Protein AF-A0A430RAU1-F1 (afdb_monomer_lite)

Organism: Thermus scotoductus (NCBI:txid37636)

Foldseek 3Di:
DDKAFEAEDDDPQKAKKKWKWWDAPPDPDTDTQAMAGPPDPPRGIGDDDPPPDTWIWMWMWMAGPVNQKIKIKIFRPVPHHHYDPTADADDPVQWDDALQKIKGQGPQFQKKKKWKWQQKAAAPPRHIDIDIDIGGDDPRMDMDGDDPCCVPVRMDTDAQDKMKMKMKTKNDQCVQPVVVVVSVDDDDDDHRVRRPRGITIMMMGIDMDHHD

Structure (mmCIF, N/CA/C/O backbone):
data_AF-A0A430RAU1-F1
#
_entry.id   AF-A0A430RAU1-F1
#
loop_
_atom_site.group_PDB
_atom_site.id
_atom_site.type_symbol
_atom_site.label_atom_id
_atom_site.label_alt_id
_atom_site.label_comp_id
_atom_site.label_asym_id
_atom_site.label_entity_id
_atom_site.label_seq_id
_atom_site.pdbx_PDB_ins_code
_atom_site.Cartn_x
_atom_site.Cartn_y
_atom_site.Cartn_z
_atom_site.occupancy
_atom_site.B_iso_or_equiv
_atom_site.auth_seq_id
_atom_site.auth_comp_id
_atom_site.auth_asym_id
_atom_site.auth_atom_id
_atom_site.pdbx_PDB_model_num
ATOM 1 N N . MET A 1 1 ? 21.282 2.094 -25.589 1.00 66.25 1 MET A N 1
ATOM 2 C CA . MET A 1 1 ? 20.192 2.307 -24.615 1.00 66.25 1 MET A CA 1
ATOM 3 C C . MET A 1 1 ? 18.892 2.069 -25.359 1.00 66.25 1 MET A C 1
ATOM 5 O O . MET A 1 1 ? 18.739 2.629 -26.437 1.00 66.25 1 MET A O 1
ATOM 9 N N . SER A 1 2 ? 18.025 1.189 -24.866 1.00 84.62 2 SER A N 1
ATOM 10 C CA . SER A 1 2 ? 16.683 0.995 -25.431 1.00 84.62 2 SER A CA 1
ATOM 11 C C . SER A 1 2 ? 15.667 1.684 -24.525 1.00 84.62 2 SER A C 1
ATOM 13 O O . SER A 1 2 ? 15.807 1.646 -23.304 1.00 84.62 2 SER A O 1
ATOM 15 N N . ALA A 1 3 ? 14.683 2.360 -25.116 1.00 91.50 3 ALA A N 1
ATOM 16 C CA . ALA A 1 3 ? 13.571 2.929 -24.367 1.00 91.50 3 ALA A CA 1
ATOM 17 C C . ALA A 1 3 ? 12.487 1.863 -24.180 1.00 91.50 3 ALA A C 1
ATOM 19 O O . ALA A 1 3 ? 12.218 1.090 -25.103 1.00 91.50 3 ALA A O 1
ATOM 20 N N . LYS A 1 4 ? 11.883 1.840 -22.996 1.00 95.94 4 LYS A N 1
ATOM 21 C CA . LYS A 1 4 ? 10.741 1.002 -22.632 1.00 95.94 4 LYS A CA 1
ATOM 22 C C . LYS A 1 4 ? 9.580 1.873 -22.212 1.00 95.94 4 LYS A C 1
ATOM 24 O O . LYS A 1 4 ? 9.801 2.966 -21.696 1.00 95.94 4 LYS A O 1
ATOM 29 N N . THR A 1 5 ? 8.365 1.412 -22.459 1.00 96.06 5 THR A N 1
ATOM 30 C CA . THR A 1 5 ? 7.146 2.159 -22.142 1.00 96.06 5 THR A CA 1
ATOM 31 C C . THR A 1 5 ? 6.586 1.773 -20.782 1.00 96.06 5 THR A C 1
ATOM 33 O O . THR A 1 5 ? 6.667 0.615 -20.378 1.00 96.06 5 THR A O 1
ATOM 36 N N . ILE A 1 6 ? 5.972 2.738 -20.109 1.00 96.88 6 ILE A N 1
ATOM 37 C CA . ILE A 1 6 ? 5.178 2.573 -18.897 1.00 96.88 6 ILE A CA 1
ATOM 38 C C . ILE A 1 6 ? 3.737 2.915 -19.268 1.00 96.88 6 ILE A C 1
ATOM 40 O O . ILE A 1 6 ? 3.481 3.954 -19.870 1.00 96.88 6 ILE A O 1
ATOM 44 N N . SER A 1 7 ? 2.791 2.059 -18.905 1.00 95.56 7 SER A N 1
ATOM 45 C CA . SER A 1 7 ? 1.364 2.318 -19.106 1.00 95.56 7 SER A CA 1
ATOM 46 C C . SER A 1 7 ? 0.558 1.868 -17.897 1.00 95.56 7 SER A C 1
ATOM 48 O O . SER A 1 7 ? 0.915 0.900 -17.229 1.00 95.56 7 SER A O 1
ATOM 50 N N . ALA A 1 8 ? -0.536 2.566 -17.606 1.00 96.12 8 ALA A N 1
ATOM 51 C CA . ALA A 1 8 ? -1.442 2.219 -16.520 1.00 96.12 8 ALA A CA 1
ATOM 52 C C . ALA A 1 8 ? -2.877 2.603 -16.885 1.00 96.12 8 ALA A C 1
ATOM 54 O O . ALA A 1 8 ? -3.111 3.666 -17.458 1.00 96.12 8 ALA A O 1
ATOM 55 N N . THR A 1 9 ? -3.840 1.764 -16.506 1.00 95.38 9 THR A N 1
ATOM 56 C CA . THR A 1 9 ? -5.263 2.127 -16.540 1.00 95.38 9 THR A CA 1
ATOM 57 C C . THR A 1 9 ? -5.672 2.585 -15.148 1.00 95.38 9 THR A C 1
ATOM 59 O O . THR A 1 9 ? -5.622 1.798 -14.204 1.00 95.38 9 THR A O 1
ATOM 62 N N . LEU A 1 10 ? -6.042 3.858 -15.012 1.00 95.38 10 LEU A N 1
ATOM 63 C CA . LEU A 1 10 ? -6.467 4.425 -13.734 1.00 95.38 10 LEU A CA 1
ATOM 64 C C . LEU A 1 10 ? -7.958 4.148 -13.488 1.00 95.38 10 LEU A C 1
ATOM 66 O O . LEU A 1 10 ? -8.755 4.269 -14.425 1.00 95.38 10 LEU A O 1
ATOM 70 N N . PRO A 1 11 ? -8.366 3.823 -12.248 1.00 95.50 11 PRO A N 1
ATOM 71 C CA . PRO A 1 11 ? -9.777 3.828 -11.883 1.00 95.50 11 PRO A CA 1
ATOM 72 C C . PRO A 1 11 ? -10.401 5.219 -12.069 1.00 95.50 11 PRO A C 1
ATOM 74 O O . PRO A 1 11 ? -9.718 6.244 -12.002 1.00 95.50 11 PRO A O 1
ATOM 77 N N . GLY A 1 12 ? -11.717 5.272 -12.283 1.00 93.56 12 GLY A N 1
ATOM 78 C CA . GLY A 1 12 ? -12.429 6.543 -12.428 1.00 93.56 12 GLY A CA 1
ATOM 79 C C . GLY A 1 12 ? -12.233 7.448 -11.207 1.00 93.56 12 GLY A C 1
ATOM 80 O O . GLY A 1 12 ? -12.394 7.002 -10.075 1.00 93.56 12 GLY A O 1
ATOM 81 N N . GLY A 1 13 ? -11.880 8.716 -11.436 1.00 93.06 13 GLY A N 1
ATOM 82 C CA . GLY A 1 13 ? -11.637 9.697 -10.370 1.00 93.06 13 GLY A CA 1
ATOM 83 C C . GLY A 1 13 ? -10.241 9.646 -9.736 1.00 93.06 13 GLY A C 1
ATOM 84 O O . GLY A 1 13 ? -9.969 10.451 -8.847 1.00 93.06 13 GLY A O 1
ATOM 85 N N . PHE A 1 14 ? -9.359 8.752 -10.197 1.00 96.06 14 PHE A N 1
ATOM 86 C CA . PHE A 1 14 ? -7.978 8.677 -9.726 1.00 96.06 14 PHE A CA 1
ATOM 87 C C . PHE A 1 14 ? -7.032 9.490 -10.608 1.00 96.06 14 PHE A C 1
ATOM 89 O O . PHE A 1 14 ? -7.179 9.559 -11.830 1.00 96.06 14 PHE A O 1
ATOM 96 N N . GLN A 1 15 ? -6.008 10.050 -9.977 1.00 95.44 15 GLN A N 1
ATOM 97 C CA . GLN A 1 15 ? -4.804 10.547 -10.635 1.00 95.44 15 GLN A CA 1
ATOM 98 C C . GLN A 1 15 ? -3.645 9.633 -10.258 1.00 95.44 15 GLN A C 1
ATOM 100 O O . GLN A 1 15 ? -3.643 9.056 -9.176 1.00 95.44 15 GLN A O 1
ATOM 105 N N . GLY A 1 16 ? -2.660 9.475 -11.135 1.00 94.94 16 GLY A N 1
ATOM 106 C CA . GLY A 1 16 ? -1.529 8.608 -10.840 1.00 94.94 16 GLY A CA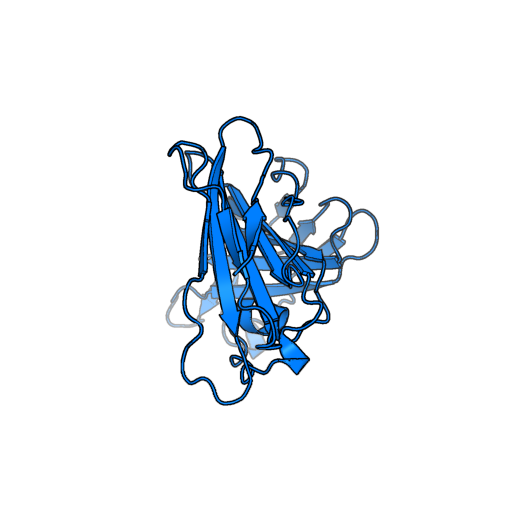 1
ATOM 107 C C . GLY A 1 16 ? -0.252 9.055 -11.513 1.00 94.94 16 GLY A C 1
ATOM 108 O O . GLY A 1 16 ? -0.272 9.765 -12.517 1.00 94.94 16 GLY A O 1
ATOM 109 N N . GLN A 1 17 ? 0.855 8.620 -10.937 1.00 96.31 17 GLN A N 1
ATOM 110 C CA . GLN A 1 17 ? 2.197 8.858 -11.433 1.00 96.31 17 GLN A CA 1
ATOM 111 C C . GLN A 1 17 ? 3.071 7.653 -11.111 1.00 96.31 17 GLN A C 1
ATOM 113 O O . GLN A 1 17 ? 2.804 6.896 -10.175 1.00 96.31 17 GLN A O 1
ATOM 118 N N . GLY A 1 18 ? 4.139 7.490 -11.873 1.00 96.38 18 GLY A N 1
ATOM 119 C CA . GLY A 1 18 ? 5.107 6.442 -11.615 1.00 96.38 18 GLY A CA 1
ATOM 120 C C . GLY A 1 18 ? 6.504 6.841 -12.030 1.00 96.38 18 GLY A C 1
ATOM 121 O O . GLY A 1 18 ? 6.724 7.843 -12.705 1.00 96.38 18 GLY A O 1
ATOM 122 N N . PHE A 1 19 ? 7.464 6.037 -11.621 1.00 96.50 19 PHE A N 1
ATOM 123 C CA . PHE A 1 19 ? 8.854 6.190 -11.994 1.00 96.50 19 PHE A CA 1
ATOM 124 C C . PHE A 1 19 ? 9.545 4.840 -12.002 1.00 96.50 19 PHE A C 1
ATOM 126 O O . PHE A 1 19 ? 9.104 3.895 -11.353 1.00 96.50 19 PHE A O 1
ATOM 133 N N . VAL A 1 20 ? 10.641 4.753 -12.745 1.00 97.56 20 VAL A N 1
ATOM 134 C CA . VAL A 1 20 ? 11.526 3.592 -12.712 1.00 97.56 20 VAL A CA 1
ATOM 135 C C . VAL A 1 20 ? 12.880 4.062 -12.224 1.00 97.56 20 VAL A C 1
ATOM 137 O O . VAL A 1 20 ? 13.437 5.017 -12.771 1.00 97.56 20 VAL A O 1
ATOM 140 N N . VAL A 1 21 ? 13.406 3.393 -11.204 1.00 95.75 21 VAL A N 1
ATOM 141 C CA . VAL A 1 21 ? 14.791 3.563 -10.763 1.00 95.75 21 VAL A CA 1
ATOM 142 C C . VAL A 1 21 ? 15.633 2.375 -11.203 1.00 95.75 21 VAL A C 1
ATOM 144 O O . VAL A 1 21 ? 15.139 1.253 -11.329 1.00 95.75 21 VAL A O 1
ATOM 147 N N . PHE A 1 22 ? 16.912 2.625 -11.444 1.00 96.19 22 PHE A N 1
ATOM 148 C CA . PHE A 1 22 ? 17.896 1.582 -11.699 1.00 96.19 22 PHE A CA 1
ATOM 149 C C . PHE A 1 22 ? 18.710 1.325 -10.435 1.00 96.19 22 PHE A C 1
ATOM 151 O O . PHE A 1 22 ? 19.198 2.267 -9.818 1.00 96.19 22 PHE A O 1
ATOM 158 N N . PHE A 1 23 ? 18.881 0.060 -10.063 1.00 95.38 23 PHE A N 1
ATOM 159 C CA . PHE A 1 23 ? 19.720 -0.339 -8.939 1.00 95.38 23 PHE A CA 1
ATOM 160 C C . PHE A 1 23 ? 20.700 -1.435 -9.357 1.00 95.38 23 PHE A C 1
ATOM 162 O O . PHE A 1 23 ? 20.353 -2.350 -10.105 1.00 95.38 23 PHE A O 1
ATOM 169 N N . LYS A 1 24 ? 21.923 -1.362 -8.838 1.00 95.38 24 LYS A N 1
ATOM 170 C CA . LYS A 1 24 ? 22.961 -2.380 -8.989 1.00 95.38 24 LYS A CA 1
ATOM 171 C C . LYS A 1 24 ? 23.761 -2.462 -7.693 1.00 95.38 24 LYS A C 1
ATOM 173 O O . LYS A 1 24 ? 23.997 -1.430 -7.066 1.00 95.38 24 LYS A O 1
ATOM 178 N N . ASP A 1 25 ? 24.208 -3.654 -7.312 1.00 94.81 25 ASP A N 1
ATOM 179 C CA . ASP A 1 25 ? 25.010 -3.817 -6.101 1.00 94.81 25 ASP A CA 1
ATOM 180 C C . ASP A 1 25 ? 26.283 -2.958 -6.176 1.00 94.81 25 ASP A C 1
ATOM 182 O O . ASP A 1 25 ? 26.931 -2.845 -7.221 1.00 94.81 25 ASP A O 1
ATOM 186 N N . GLY A 1 26 ? 26.616 -2.312 -5.057 1.00 90.12 26 GLY A N 1
ATOM 187 C CA . GLY A 1 26 ? 27.697 -1.325 -4.968 1.00 90.12 26 GLY A CA 1
ATOM 188 C C . GLY A 1 26 ? 27.283 0.111 -5.310 1.00 90.12 26 GLY A C 1
ATOM 189 O O . GLY A 1 26 ? 28.090 1.025 -5.134 1.00 90.12 26 GLY A O 1
ATOM 190 N N . MET A 1 27 ? 26.043 0.346 -5.754 1.00 90.06 27 MET A N 1
ATOM 191 C CA . MET A 1 27 ? 25.491 1.699 -5.839 1.00 90.06 27 MET A CA 1
ATOM 192 C C . MET A 1 27 ? 25.139 2.234 -4.453 1.00 90.06 27 MET A C 1
ATOM 194 O O . MET A 1 27 ? 24.567 1.529 -3.626 1.00 90.06 27 MET A O 1
ATOM 198 N N . LYS A 1 28 ? 25.458 3.511 -4.223 1.00 80.69 28 LYS A N 1
ATOM 199 C CA . LYS A 1 28 ? 25.027 4.237 -3.025 1.00 80.69 28 LYS A CA 1
ATOM 200 C C . LYS A 1 28 ? 23.556 4.653 -3.111 1.00 80.69 28 LYS A C 1
ATOM 202 O O . LYS A 1 28 ? 22.851 4.573 -2.116 1.00 80.69 28 LYS A O 1
ATOM 207 N N . ASP A 1 29 ? 23.118 5.060 -4.302 1.00 82.06 29 ASP A N 1
ATOM 208 C CA . ASP A 1 29 ? 21.787 5.602 -4.572 1.00 82.06 29 ASP A CA 1
ATOM 209 C C . ASP A 1 29 ? 21.217 4.982 -5.860 1.00 82.06 29 ASP A C 1
ATOM 211 O O . ASP A 1 29 ? 21.972 4.666 -6.784 1.00 82.06 29 ASP A O 1
ATOM 215 N N . ALA A 1 30 ? 19.890 4.830 -5.937 1.00 88.75 30 ALA A N 1
ATOM 216 C CA . ALA A 1 30 ? 19.185 4.315 -7.114 1.00 88.75 30 ALA A CA 1
ATOM 217 C C . ALA A 1 30 ? 18.670 5.478 -7.991 1.00 88.75 30 ALA A C 1
ATOM 219 O O . ALA A 1 30 ? 17.665 6.102 -7.637 1.00 88.75 30 ALA A O 1
ATOM 220 N N . PRO A 1 31 ? 19.326 5.823 -9.118 1.00 91.69 31 PRO A N 1
ATOM 221 C CA . PRO A 1 31 ? 18.890 6.938 -9.956 1.00 91.69 31 PRO A CA 1
ATOM 222 C C . PRO A 1 31 ? 17.576 6.643 -10.686 1.00 91.69 31 PRO A C 1
ATOM 224 O O . PRO A 1 31 ? 17.336 5.523 -11.143 1.00 91.69 31 PRO A O 1
ATOM 227 N N . PHE A 1 32 ? 16.767 7.685 -10.888 1.00 93.75 32 PHE A N 1
ATOM 228 C CA . PHE A 1 32 ? 15.627 7.639 -11.802 1.00 93.75 32 PHE A CA 1
ATOM 229 C C . PHE A 1 32 ? 16.107 7.463 -13.246 1.00 93.75 32 PHE A C 1
ATOM 231 O O . PHE A 1 32 ? 16.958 8.209 -13.729 1.00 93.75 32 PHE A O 1
ATOM 238 N N . VAL A 1 33 ? 15.525 6.494 -13.947 1.00 95.00 33 VAL A N 1
ATOM 239 C CA . VAL A 1 33 ? 15.780 6.221 -15.371 1.00 95.00 33 VAL A CA 1
ATOM 240 C C . VAL A 1 33 ? 14.545 6.435 -16.242 1.00 95.00 33 VAL A C 1
ATOM 242 O O . VAL A 1 33 ? 14.614 6.284 -17.462 1.00 95.00 33 VAL A O 1
ATOM 245 N N . GLY A 1 34 ? 13.423 6.816 -15.635 1.00 95.19 34 GLY A N 1
ATOM 246 C CA . GLY A 1 34 ? 12.238 7.283 -16.336 1.00 95.19 34 GLY A CA 1
ATOM 247 C C . GLY A 1 34 ? 11.079 7.578 -15.402 1.00 95.19 34 GLY A C 1
ATOM 248 O O . GLY A 1 34 ? 11.134 7.301 -14.201 1.00 95.19 34 GLY A O 1
ATOM 249 N N . ALA A 1 35 ? 10.032 8.149 -15.981 1.00 95.12 35 ALA A N 1
ATOM 250 C CA . ALA A 1 35 ? 8.850 8.595 -15.268 1.00 95.12 35 ALA A CA 1
ATOM 251 C C . ALA A 1 35 ? 7.593 8.377 -16.110 1.00 95.12 35 ALA A C 1
ATOM 253 O O . ALA A 1 35 ? 7.645 8.320 -17.341 1.00 95.12 35 ALA A O 1
ATOM 254 N N . TYR A 1 36 ? 6.473 8.260 -15.410 1.00 95.00 36 TYR A N 1
ATOM 255 C CA . TYR A 1 36 ? 5.138 8.179 -15.961 1.00 95.00 36 TYR A CA 1
ATOM 256 C C . TYR A 1 36 ? 4.273 9.298 -15.385 1.00 95.00 36 TYR A C 1
ATOM 258 O O . TYR A 1 36 ? 3.993 9.310 -14.184 1.00 95.00 36 TYR A O 1
ATOM 266 N N . PHE A 1 37 ? 3.808 10.190 -16.255 1.00 92.75 37 PHE A N 1
ATOM 267 C CA . PHE A 1 37 ? 2.814 11.208 -15.944 1.00 92.75 37 PHE A CA 1
ATOM 268 C C . PHE A 1 37 ? 1.731 11.160 -17.033 1.00 92.75 37 PHE A C 1
ATOM 270 O O . PHE A 1 37 ? 1.959 11.648 -18.139 1.00 92.75 37 PHE A O 1
ATOM 277 N N . PRO A 1 38 ? 0.535 10.611 -16.751 1.00 85.12 38 PRO A N 1
ATOM 278 C CA . PRO A 1 38 ? -0.486 10.343 -17.771 1.00 85.12 38 PRO A CA 1
ATOM 279 C C . PRO A 1 38 ? -0.974 11.610 -18.486 1.00 85.12 38 PRO A C 1
ATOM 281 O O . PRO A 1 38 ? -1.455 11.543 -19.612 1.00 85.12 38 PRO A O 1
ATOM 284 N N . ASN A 1 39 ? -0.820 12.770 -17.843 1.00 86.38 39 ASN A N 1
ATOM 285 C CA . ASN A 1 39 ? -1.239 14.068 -18.363 1.00 86.38 39 ASN A CA 1
ATOM 286 C C . ASN A 1 39 ? -0.090 14.863 -19.016 1.00 86.38 39 ASN A C 1
ATOM 288 O O . ASN A 1 39 ? -0.284 16.029 -19.355 1.00 86.38 39 ASN A O 1
ATOM 292 N N . GLN A 1 40 ? 1.107 14.280 -19.168 1.00 87.50 40 GLN A N 1
ATOM 293 C CA . GLN A 1 40 ? 2.267 14.944 -19.771 1.00 87.50 40 GLN A CA 1
ATOM 294 C C . GLN A 1 40 ? 2.837 14.109 -20.932 1.00 87.50 40 GLN A C 1
ATOM 296 O O . GLN A 1 40 ? 3.390 13.031 -20.709 1.00 87.50 40 GLN A O 1
ATOM 301 N N . PRO A 1 41 ? 2.745 14.597 -22.183 1.00 85.50 41 PRO A N 1
ATOM 302 C CA . PRO A 1 41 ? 3.316 13.905 -23.334 1.00 85.50 41 PRO A CA 1
ATOM 303 C C . PRO A 1 41 ? 4.820 13.643 -23.174 1.00 85.50 41 PRO A C 1
ATOM 305 O O . PRO A 1 41 ? 5.567 14.522 -22.750 1.00 85.50 41 PRO A O 1
ATOM 308 N N . GLY A 1 42 ? 5.269 12.444 -23.549 1.00 84.31 42 GLY A N 1
ATOM 309 C CA . GLY A 1 42 ? 6.680 12.040 -23.481 1.00 84.31 42 GLY A CA 1
ATOM 310 C C . GLY A 1 42 ? 7.150 11.540 -22.110 1.00 84.31 42 GLY A C 1
ATOM 311 O O . GLY A 1 42 ? 8.285 11.078 -22.001 1.00 84.31 42 GLY A O 1
ATOM 312 N N . PHE A 1 43 ? 6.287 11.583 -21.090 1.00 90.88 43 PHE A N 1
ATOM 313 C CA . PHE A 1 43 ? 6.524 10.988 -19.775 1.00 90.88 43 PHE A CA 1
ATOM 314 C C . PHE A 1 43 ? 5.754 9.676 -19.635 1.00 90.88 43 PHE A C 1
ATOM 316 O O . PHE A 1 43 ? 4.835 9.547 -18.834 1.00 90.88 43 PHE A O 1
ATOM 323 N N . ASP A 1 44 ? 6.115 8.709 -20.466 1.00 93.56 44 ASP A N 1
ATOM 324 C CA . ASP A 1 44 ? 5.541 7.365 -20.516 1.00 93.56 44 ASP A CA 1
ATOM 325 C C . ASP A 1 44 ? 6.632 6.309 -20.732 1.00 93.56 44 ASP A C 1
A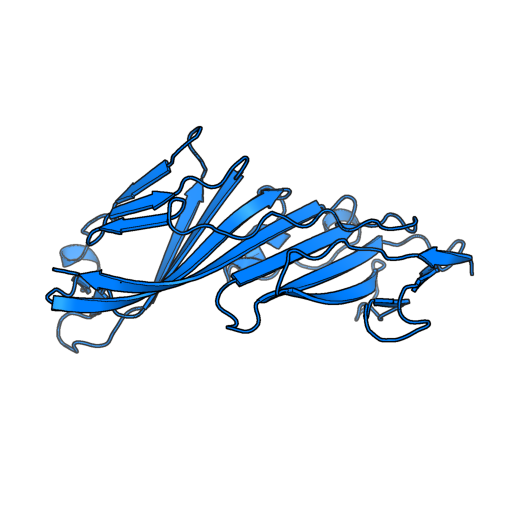TOM 327 O O . ASP A 1 44 ? 6.374 5.218 -21.239 1.00 93.56 44 ASP A O 1
ATOM 331 N N . ARG A 1 45 ? 7.890 6.650 -20.420 1.00 95.06 45 ARG A N 1
ATOM 332 C CA . ARG A 1 45 ? 9.066 5.885 -20.843 1.00 95.06 45 ARG A CA 1
ATOM 333 C C . ARG A 1 45 ? 10.189 5.887 -19.819 1.00 95.06 45 ARG A C 1
ATOM 335 O O . ARG A 1 45 ? 10.340 6.815 -19.027 1.00 95.06 45 ARG A O 1
ATOM 342 N N . TYR A 1 46 ? 11.026 4.859 -19.900 1.00 96.19 46 TYR A N 1
ATOM 343 C CA . TYR A 1 46 ? 12.284 4.772 -19.170 1.00 96.19 46 TYR A CA 1
ATOM 344 C C . TYR A 1 46 ? 13.395 4.130 -20.005 1.00 96.19 46 TYR A C 1
ATOM 346 O O . TYR A 1 46 ? 13.143 3.375 -20.948 1.00 96.19 46 TYR A O 1
ATOM 354 N N . GLY A 1 47 ? 14.641 4.475 -19.687 1.00 94.75 47 GLY A N 1
ATOM 355 C CA . GLY A 1 47 ? 15.827 3.979 -20.376 1.00 94.75 47 GLY A CA 1
ATOM 356 C C . GLY A 1 47 ? 16.374 2.693 -19.762 1.00 94.75 47 GLY A C 1
ATOM 357 O O . GLY A 1 47 ? 16.495 2.577 -18.545 1.00 94.75 47 GLY A O 1
ATOM 358 N N . VAL A 1 48 ? 16.781 1.754 -20.618 1.00 94.56 48 VAL A N 1
ATOM 359 C CA . VAL A 1 48 ? 17.497 0.533 -20.228 1.00 94.56 48 VAL A CA 1
ATOM 360 C C . VAL A 1 48 ? 18.972 0.639 -20.621 1.00 94.56 48 VAL A C 1
ATOM 362 O O . VAL A 1 48 ? 19.337 0.820 -21.794 1.00 94.56 48 VAL A O 1
ATOM 365 N N . LEU A 1 49 ? 19.835 0.514 -19.616 1.00 88.94 49 LEU A N 1
ATOM 366 C CA . LEU A 1 49 ? 21.290 0.485 -19.717 1.00 88.94 49 LEU A CA 1
ATOM 367 C C . LEU A 1 49 ? 21.746 -0.901 -20.198 1.00 88.94 49 LEU A C 1
ATOM 369 O O . LEU A 1 49 ? 21.913 -1.842 -19.423 1.00 88.94 49 LEU A O 1
ATOM 373 N N . SER A 1 50 ? 21.923 -1.031 -21.513 1.00 80.69 50 SER A N 1
ATOM 374 C CA . SER A 1 50 ? 22.354 -2.280 -22.154 1.00 80.69 50 SER A CA 1
ATOM 375 C C . SER A 1 50 ? 23.682 -2.781 -21.581 1.00 80.69 50 SER A C 1
ATOM 377 O O . SER A 1 50 ? 24.650 -2.028 -21.524 1.00 80.69 50 SER A O 1
ATOM 379 N N . GLY A 1 51 ? 23.735 -4.058 -21.197 1.00 80.81 51 GLY A N 1
ATOM 380 C CA . GLY A 1 51 ? 24.943 -4.704 -20.670 1.00 80.81 51 GLY A CA 1
ATOM 381 C C . GLY A 1 51 ? 25.303 -4.345 -19.223 1.00 80.81 51 GLY A C 1
ATOM 382 O O . GLY A 1 51 ? 26.239 -4.925 -18.685 1.00 80.81 51 GLY A O 1
ATOM 383 N N . ALA A 1 52 ? 24.564 -3.444 -18.564 1.00 84.81 52 ALA A N 1
ATOM 384 C CA . ALA A 1 52 ? 24.865 -3.027 -17.192 1.00 84.81 52 ALA A CA 1
ATOM 385 C C . ALA A 1 52 ? 24.457 -4.065 -16.124 1.00 84.81 52 ALA A C 1
ATOM 387 O O . ALA A 1 52 ? 24.945 -4.009 -14.993 1.00 84.81 52 ALA A O 1
ATOM 388 N N . GLY A 1 53 ? 23.579 -5.020 -16.455 1.00 87.88 53 GLY A N 1
ATOM 389 C CA . GLY A 1 53 ? 22.899 -5.852 -15.452 1.00 87.88 53 GLY A CA 1
ATOM 390 C C . GLY A 1 53 ? 21.965 -4.998 -14.588 1.00 87.88 53 GLY A C 1
ATOM 391 O O . GLY A 1 53 ? 21.432 -4.018 -15.101 1.00 87.88 53 GLY A O 1
ATOM 392 N N . GLY A 1 54 ? 21.802 -5.329 -13.304 1.00 93.69 54 GLY A N 1
ATOM 393 C CA . GLY A 1 54 ? 20.992 -4.543 -12.368 1.00 93.69 54 GLY A CA 1
ATOM 394 C C . GLY A 1 54 ? 19.510 -4.917 -12.335 1.00 93.69 54 GLY A C 1
ATOM 395 O O . GLY A 1 54 ? 19.059 -5.850 -13.003 1.00 93.69 54 GLY A O 1
ATOM 396 N N . VAL A 1 55 ? 18.764 -4.152 -11.543 1.00 96.06 55 VAL A N 1
ATOM 397 C CA . VAL A 1 55 ? 17.315 -4.245 -11.340 1.00 96.06 55 VAL A CA 1
ATOM 398 C C . VAL A 1 55 ? 16.672 -2.919 -11.743 1.00 96.06 55 VAL A C 1
ATOM 400 O O . VAL A 1 55 ? 17.194 -1.846 -11.435 1.00 96.06 55 VAL A O 1
ATO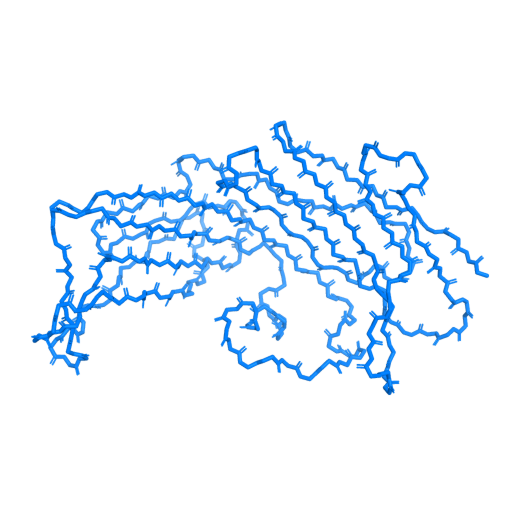M 403 N N . TYR A 1 56 ? 15.532 -2.992 -12.431 1.00 97.00 56 TYR A N 1
ATOM 404 C CA . TYR A 1 56 ? 14.756 -1.825 -12.854 1.00 97.00 56 TYR A CA 1
ATOM 405 C C . TYR A 1 56 ? 13.460 -1.794 -12.062 1.00 97.00 56 TYR A C 1
ATOM 407 O O . TYR A 1 56 ? 12.479 -2.440 -12.437 1.00 97.00 56 TYR A O 1
ATOM 415 N N . LEU A 1 57 ? 13.469 -1.055 -10.961 1.00 96.50 57 LEU A N 1
ATOM 416 C CA . LEU A 1 57 ? 12.378 -1.016 -10.005 1.00 96.50 57 LEU A CA 1
ATOM 417 C C . LEU A 1 57 ? 11.374 0.071 -10.395 1.00 96.50 57 LEU A C 1
ATOM 419 O O . LEU A 1 57 ? 11.643 1.264 -10.260 1.00 96.50 57 LEU A O 1
ATOM 423 N N . GLY A 1 58 ? 10.220 -0.353 -10.893 1.00 97.44 58 GLY A N 1
ATOM 424 C CA . GLY A 1 58 ? 9.075 0.500 -11.158 1.00 97.44 58 GLY A CA 1
ATOM 425 C C . GLY A 1 58 ? 8.271 0.741 -9.888 1.00 97.44 58 GLY A C 1
ATOM 426 O O . GLY A 1 58 ? 7.864 -0.210 -9.227 1.00 97.44 58 GLY A O 1
ATOM 427 N N . ASN A 1 59 ? 8.015 2.002 -9.567 1.00 96.56 59 ASN A N 1
ATOM 428 C CA . ASN A 1 59 ? 7.080 2.429 -8.535 1.00 96.56 59 ASN A CA 1
ATOM 429 C C . ASN A 1 59 ? 5.940 3.191 -9.211 1.00 96.56 59 ASN A C 1
ATOM 431 O O . ASN A 1 59 ? 6.183 4.078 -10.029 1.00 96.56 59 ASN A O 1
ATOM 435 N N . PHE A 1 60 ? 4.703 2.828 -8.900 1.00 98.00 60 PHE A N 1
ATOM 436 C CA . PHE A 1 60 ? 3.523 3.527 -9.374 1.00 98.00 60 PHE A CA 1
ATOM 437 C C . PHE A 1 60 ? 2.562 3.765 -8.222 1.00 98.00 60 PHE A C 1
ATOM 439 O O . PHE A 1 60 ? 2.291 2.852 -7.442 1.00 98.00 60 PHE A O 1
ATOM 446 N N . MET A 1 61 ? 1.999 4.966 -8.175 1.00 96.94 61 MET A N 1
ATOM 447 C CA . MET A 1 61 ? 1.018 5.382 -7.188 1.00 96.94 61 MET A CA 1
ATOM 448 C C . MET A 1 61 ? -0.180 6.025 -7.887 1.00 96.94 61 MET A C 1
ATOM 450 O O . MET A 1 61 ? -0.005 6.840 -8.794 1.00 96.94 61 MET A O 1
ATOM 454 N N . ALA A 1 62 ? -1.390 5.668 -7.468 1.00 97.56 62 ALA A N 1
ATOM 455 C CA . ALA A 1 62 ? -2.624 6.322 -7.881 1.00 97.56 62 ALA A CA 1
ATOM 456 C C . ALA A 1 62 ? -3.472 6.677 -6.663 1.00 97.56 62 ALA A C 1
ATOM 458 O O . ALA A 1 62 ? -3.599 5.866 -5.753 1.00 97.56 62 ALA A O 1
ATOM 459 N N . GLU A 1 63 ? -4.077 7.857 -6.659 1.00 96.44 63 GLU A N 1
ATOM 460 C CA . GLU A 1 63 ? -4.868 8.376 -5.542 1.00 96.44 63 GLU A CA 1
ATOM 461 C C . GLU A 1 63 ? -6.175 8.983 -6.044 1.00 96.44 63 GLU A C 1
ATOM 463 O O . GLU A 1 63 ? -6.225 9.536 -7.147 1.00 96.44 63 GLU A O 1
ATOM 468 N N . ASP A 1 64 ? -7.235 8.876 -5.244 1.00 95.50 64 ASP A N 1
ATOM 469 C CA . ASP A 1 64 ? -8.477 9.601 -5.503 1.00 95.50 64 ASP A CA 1
ATOM 470 C C . ASP A 1 64 ? -8.343 11.086 -5.124 1.00 95.50 64 ASP A C 1
ATOM 472 O O . ASP A 1 64 ? -7.480 11.487 -4.345 1.00 95.50 64 ASP A O 1
ATOM 476 N N . SER A 1 65 ? -9.226 11.935 -5.654 1.00 89.06 65 SER A N 1
ATOM 477 C CA . SER A 1 65 ? -9.191 13.385 -5.393 1.00 89.06 65 SER A CA 1
ATOM 478 C C . SER A 1 65 ? -9.346 13.766 -3.915 1.00 89.06 65 SER A C 1
ATOM 480 O O . SER A 1 65 ? -9.044 14.894 -3.534 1.00 89.06 65 SER A O 1
ATOM 482 N N . GLY A 1 66 ? -9.884 12.857 -3.098 1.00 88.38 66 GLY A N 1
ATOM 483 C CA . GLY A 1 66 ? -10.057 13.043 -1.661 1.00 88.38 66 GLY A CA 1
ATOM 484 C C . GLY A 1 66 ? -8.879 12.552 -0.823 1.00 88.38 66 GLY A C 1
ATOM 485 O O . GLY A 1 66 ? -8.927 12.719 0.393 1.00 88.38 66 GLY A O 1
ATOM 486 N N . TYR A 1 67 ? -7.856 11.943 -1.435 1.00 89.62 67 TYR A N 1
ATOM 487 C CA . TYR A 1 67 ? -6.739 11.283 -0.747 1.00 89.62 67 TYR A CA 1
ATOM 488 C C . TYR A 1 67 ? -7.185 10.227 0.279 1.00 89.62 67 TYR A C 1
ATOM 490 O O . TYR A 1 67 ? -6.470 9.927 1.246 1.00 89.62 67 TYR A O 1
ATOM 498 N N . ASN A 1 68 ? -8.383 9.680 0.074 1.00 93.44 68 ASN A N 1
ATOM 499 C CA . ASN A 1 68 ? -8.979 8.646 0.902 1.00 93.44 68 ASN A CA 1
ATOM 500 C C . ASN A 1 68 ? -8.592 7.268 0.394 1.00 93.44 68 ASN A C 1
ATOM 502 O O . ASN A 1 68 ? -8.478 6.358 1.202 1.00 93.44 68 ASN A O 1
ATOM 506 N N . ASN A 1 69 ? -8.366 7.113 -0.909 1.00 96.75 69 ASN A N 1
ATOM 507 C CA . ASN A 1 69 ? -7.927 5.865 -1.511 1.00 96.75 69 ASN A CA 1
ATOM 508 C C . ASN A 1 69 ? -6.584 6.057 -2.198 1.00 96.75 69 ASN A C 1
ATOM 510 O O . ASN A 1 69 ? -6.396 7.006 -2.956 1.00 96.75 69 ASN A O 1
ATOM 514 N N . GLN A 1 70 ? -5.676 5.114 -1.974 1.00 96.62 70 GLN A N 1
ATOM 515 C CA . GLN A 1 70 ? -4.361 5.101 -2.599 1.00 96.62 70 GLN A CA 1
ATOM 516 C C . GLN A 1 70 ? -4.035 3.682 -3.066 1.00 96.62 70 GLN A C 1
ATOM 518 O O . GLN A 1 70 ? -4.270 2.707 -2.362 1.00 96.62 70 GLN A O 1
ATOM 523 N N . LEU A 1 71 ? -3.510 3.554 -4.275 1.00 97.56 71 LEU A N 1
ATOM 524 C CA . LEU A 1 71 ? -3.132 2.300 -4.911 1.00 97.56 71 LEU A CA 1
ATOM 525 C C . LEU A 1 71 ? -1.653 2.381 -5.241 1.00 97.56 71 LEU A C 1
ATOM 527 O O . LEU A 1 71 ? -1.208 3.366 -5.825 1.00 97.56 71 LEU A O 1
ATOM 531 N N . MET A 1 72 ? -0.896 1.352 -4.887 1.00 96.38 72 MET A N 1
ATOM 532 C CA . MET A 1 72 ? 0.545 1.325 -5.093 1.00 96.38 72 MET A CA 1
ATOM 533 C C . MET A 1 72 ? 0.977 0.010 -5.724 1.00 96.38 72 MET A C 1
ATOM 535 O O . MET A 1 72 ? 0.464 -1.059 -5.383 1.00 96.38 72 MET A O 1
ATOM 539 N N . VAL A 1 73 ? 1.944 0.091 -6.634 1.00 97.38 73 VAL A N 1
ATOM 540 C CA . VAL A 1 73 ? 2.651 -1.063 -7.190 1.00 97.38 73 VAL A CA 1
ATOM 541 C C . VAL A 1 73 ? 4.143 -0.775 -7.171 1.00 97.38 73 VAL A C 1
ATOM 543 O O . VAL A 1 73 ? 4.585 0.262 -7.662 1.00 97.38 73 VAL A O 1
ATOM 546 N N . LEU A 1 74 ? 4.916 -1.717 -6.644 1.00 96.12 74 LEU A N 1
ATOM 547 C CA . LEU A 1 74 ? 6.368 -1.715 -6.689 1.00 96.12 74 LEU A CA 1
ATOM 548 C C . LEU A 1 74 ? 6.825 -3.007 -7.368 1.00 96.12 74 LEU A C 1
ATOM 550 O O . LEU A 1 74 ? 6.532 -4.094 -6.876 1.00 96.12 74 LEU A O 1
ATOM 554 N N . LYS A 1 75 ? 7.498 -2.911 -8.515 1.00 97.25 75 LYS A N 1
ATOM 555 C CA . LYS A 1 75 ? 7.781 -4.073 -9.363 1.00 97.25 75 LYS A CA 1
ATOM 556 C C . LYS A 1 75 ? 9.165 -4.014 -9.992 1.00 97.25 75 LYS A C 1
ATOM 558 O O . LYS A 1 75 ? 9.525 -3.008 -10.595 1.00 97.25 75 LYS A O 1
ATOM 563 N N . ASP A 1 76 ? 9.905 -5.114 -9.947 1.00 96.94 76 ASP A N 1
ATOM 564 C CA . ASP A 1 76 ? 11.017 -5.329 -10.868 1.00 96.94 76 ASP A CA 1
ATOM 565 C C . ASP A 1 76 ? 10.467 -5.519 -12.286 1.00 96.94 76 ASP A C 1
ATOM 567 O O . ASP A 1 76 ? 9.833 -6.523 -12.621 1.00 96.94 76 ASP A O 1
ATOM 571 N N . THR A 1 77 ? 10.681 -4.513 -13.125 1.00 96.75 77 THR A N 1
ATOM 572 C CA . THR A 1 77 ? 10.236 -4.505 -14.522 1.00 96.75 77 THR A CA 1
ATOM 573 C C . THR A 1 77 ? 11.077 -5.425 -15.413 1.00 96.75 77 THR A C 1
ATOM 575 O O . THR A 1 77 ? 10.703 -5.687 -16.558 1.00 96.75 77 THR A O 1
ATOM 578 N N . GLY A 1 78 ? 12.244 -5.878 -14.937 1.00 94.81 78 GLY A N 1
ATOM 579 C CA . GLY A 1 78 ? 13.204 -6.650 -15.725 1.00 94.81 78 GLY A CA 1
ATOM 580 C C . GLY A 1 78 ? 13.750 -5.904 -16.950 1.00 94.81 78 GLY A C 1
ATOM 581 O O . GLY A 1 78 ? 14.292 -6.536 -17.853 1.00 94.81 78 GLY A O 1
ATOM 582 N N . GLY A 1 79 ? 13.572 -4.578 -17.023 1.00 94.88 79 GLY A N 1
ATOM 583 C CA . GLY A 1 79 ? 13.920 -3.782 -18.203 1.00 94.88 79 GLY A CA 1
ATOM 584 C C . GLY A 1 79 ? 13.004 -4.020 -19.413 1.00 94.88 79 GLY A C 1
ATOM 585 O O . GLY A 1 79 ? 13.460 -3.881 -20.550 1.00 94.88 79 GLY A O 1
ATOM 586 N N . ASN A 1 80 ? 11.739 -4.393 -19.195 1.00 95.50 80 ASN A N 1
ATOM 587 C CA . ASN A 1 80 ? 10.734 -4.625 -20.239 1.00 95.50 80 ASN A CA 1
ATOM 588 C C . ASN A 1 80 ? 9.627 -3.568 -20.220 1.00 95.50 80 ASN A C 1
ATOM 590 O O . ASN A 1 80 ? 9.439 -2.880 -19.229 1.00 95.50 80 ASN A O 1
ATOM 594 N N . ASP A 1 81 ? 8.838 -3.474 -21.290 1.00 96.94 81 ASP A N 1
ATOM 595 C CA . ASP A 1 81 ? 7.657 -2.608 -21.267 1.00 96.94 81 ASP A CA 1
ATOM 596 C C . ASP A 1 81 ? 6.752 -2.981 -20.086 1.00 96.94 81 ASP A C 1
ATOM 598 O O . ASP A 1 81 ? 6.438 -4.152 -19.856 1.00 96.94 81 ASP A O 1
ATOM 602 N N . TRP A 1 82 ? 6.365 -1.975 -19.308 1.00 97.31 82 TRP A N 1
ATOM 603 C CA . TRP A 1 82 ? 5.668 -2.164 -18.051 1.00 97.31 82 TRP A CA 1
ATOM 60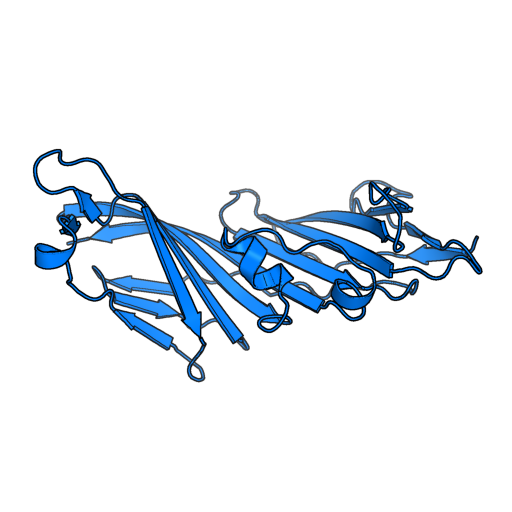4 C C . TRP A 1 82 ? 4.229 -1.680 -18.161 1.00 97.31 82 TRP A C 1
ATOM 606 O O . TRP A 1 82 ? 3.947 -0.485 -18.228 1.00 97.31 82 TRP A O 1
ATOM 616 N N . THR A 1 83 ? 3.303 -2.636 -18.143 1.00 97.19 83 THR A N 1
ATOM 617 C CA . THR A 1 83 ? 1.885 -2.355 -17.910 1.00 97.19 83 THR A CA 1
ATOM 618 C C . THR A 1 83 ? 1.592 -2.535 -16.426 1.00 97.19 83 THR A C 1
ATOM 620 O O . THR A 1 83 ? 1.686 -3.640 -15.884 1.00 97.19 83 THR A O 1
ATOM 623 N N . VAL A 1 84 ? 1.271 -1.441 -15.748 1.00 97.56 84 VAL A N 1
ATOM 624 C CA . VAL A 1 84 ? 1.030 -1.415 -14.308 1.00 97.56 84 VAL A CA 1
ATOM 625 C C . VAL A 1 84 ? -0.288 -2.122 -14.009 1.00 97.56 84 VAL A C 1
ATOM 627 O O . VAL A 1 84 ? -1.359 -1.695 -14.433 1.00 97.56 84 VAL A O 1
ATOM 630 N N . SER A 1 85 ? -0.207 -3.202 -13.235 1.00 96.75 85 SER A N 1
ATOM 631 C CA . SER A 1 85 ? -1.371 -3.951 -12.753 1.00 96.75 85 SER A CA 1
ATOM 632 C C . SER A 1 85 ? -1.800 -3.427 -11.382 1.00 96.75 85 SER A C 1
ATOM 634 O O . SER A 1 85 ? -1.448 -4.011 -10.348 1.00 96.75 85 SER A O 1
ATOM 636 N N . LEU A 1 86 ? -2.506 -2.291 -11.385 1.00 96.81 86 LEU A N 1
ATOM 637 C CA . LEU A 1 86 ? -3.036 -1.655 -10.177 1.00 96.81 86 LEU A CA 1
ATOM 638 C C . LEU A 1 86 ? -4.084 -2.547 -9.484 1.00 96.81 86 LEU A C 1
ATOM 640 O O . LEU A 1 86 ? -4.899 -3.177 -10.166 1.00 96.81 86 LEU A O 1
ATOM 644 N N . PRO A 1 87 ? -4.105 -2.589 -8.139 1.00 97.12 87 PRO A N 1
ATOM 645 C CA . PRO A 1 87 ? -5.250 -3.099 -7.391 1.00 97.12 87 PRO A CA 1
ATOM 646 C C . PRO A 1 87 ? -6.524 -2.294 -7.682 1.00 97.12 87 PRO A C 1
ATOM 648 O O . PRO A 1 87 ? -6.473 -1.189 -8.218 1.00 97.12 87 PRO A O 1
ATOM 651 N N . GLN A 1 88 ? -7.680 -2.834 -7.300 1.00 96.06 88 GLN A N 1
ATOM 652 C CA . GLN A 1 88 ? -8.936 -2.085 -7.364 1.00 96.06 88 GLN A CA 1
ATOM 653 C C . GLN A 1 88 ? -9.060 -1.117 -6.169 1.00 96.06 88 GLN A C 1
ATOM 655 O O . GLN A 1 88 ? -8.503 -1.380 -5.102 1.00 96.06 88 GLN A O 1
ATOM 660 N N . PRO A 1 89 ? -9.791 -0.002 -6.286 1.00 96.62 89 PRO A N 1
ATOM 661 C CA . PRO A 1 89 ? -10.129 0.819 -5.125 1.00 96.62 89 PRO A CA 1
ATOM 662 C C . PRO A 1 89 ? -10.872 0.021 -4.048 1.00 96.62 89 PRO A C 1
ATOM 664 O O . PRO A 1 89 ? -11.588 -0.936 -4.359 1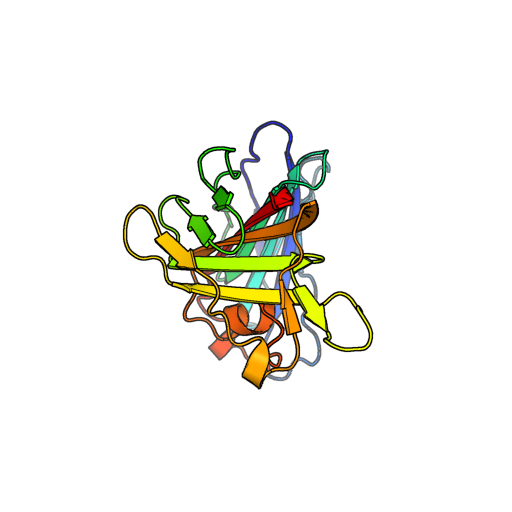.00 96.62 89 PRO A O 1
ATOM 667 N N . TRP A 1 90 ? -10.734 0.435 -2.787 1.00 96.56 90 TRP A N 1
ATOM 668 C CA . TRP A 1 90 ? -11.599 -0.070 -1.727 1.00 96.56 90 TRP A CA 1
ATOM 669 C C . TRP A 1 90 ? -13.043 0.378 -1.960 1.00 96.56 90 TRP A C 1
ATOM 671 O O . TRP A 1 90 ? -13.320 1.445 -2.507 1.00 96.56 90 TRP A O 1
ATOM 681 N N . THR A 1 91 ? -13.979 -0.439 -1.496 1.00 93.69 91 THR A N 1
ATOM 682 C CA . THR A 1 91 ? -15.406 -0.115 -1.438 1.00 93.69 91 THR A CA 1
ATOM 683 C C . THR A 1 91 ? -15.881 -0.145 0.009 1.00 93.69 91 THR A C 1
ATOM 685 O O . THR A 1 91 ? -15.301 -0.827 0.857 1.00 93.69 91 THR A O 1
ATOM 688 N N . SER A 1 92 ? -16.964 0.576 0.303 1.00 87.56 92 SER A N 1
ATOM 689 C CA . SER A 1 92 ? -17.484 0.732 1.668 1.00 87.56 92 SER A CA 1
ATOM 690 C C . SER A 1 92 ? -17.862 -0.585 2.354 1.00 87.56 92 SER A C 1
ATOM 692 O O . SER A 1 92 ? -17.868 -0.650 3.577 1.00 87.56 92 SER A O 1
ATOM 694 N N . SER A 1 93 ? -18.147 -1.650 1.599 1.00 91.81 93 SER A N 1
ATOM 695 C CA . SER A 1 93 ? -18.481 -2.972 2.143 1.00 91.81 93 SER A CA 1
ATOM 696 C C . SER A 1 93 ? -17.266 -3.841 2.482 1.00 91.81 93 SER A C 1
ATOM 698 O O . SER A 1 93 ? -17.431 -4.924 3.036 1.00 91.81 93 SER A O 1
ATOM 700 N N . GLN A 1 94 ? -16.051 -3.429 2.114 1.00 96.62 94 GLN A N 1
ATOM 701 C CA . GLN A 1 94 ? -14.855 -4.271 2.247 1.00 96.62 94 GLN A CA 1
ATOM 702 C C . GLN A 1 94 ? -14.116 -4.082 3.571 1.00 96.62 94 GLN A C 1
ATOM 704 O O . GLN A 1 94 ? -13.298 -4.930 3.922 1.00 96.62 94 GLN A O 1
ATOM 709 N N . PHE A 1 95 ? -14.413 -3.020 4.317 1.00 97.56 95 PHE A N 1
ATOM 710 C CA . PHE A 1 95 ? -13.876 -2.795 5.653 1.00 97.56 95 PHE A CA 1
ATOM 711 C C . PHE A 1 95 ? -14.993 -2.360 6.599 1.00 97.56 95 PHE A C 1
ATOM 713 O O . PHE A 1 95 ? -15.673 -1.368 6.350 1.00 97.56 95 PHE A O 1
ATOM 720 N N . SER A 1 96 ? -15.172 -3.106 7.686 1.00 97.06 96 SER A N 1
ATOM 721 C CA . SER A 1 96 ? -16.216 -2.855 8.680 1.00 97.06 96 SER A CA 1
ATOM 722 C C . SER A 1 96 ? -15.617 -2.863 10.090 1.00 97.06 96 SER A C 1
ATOM 724 O O . SER A 1 96 ? -15.407 -3.945 10.652 1.00 97.06 96 SER A O 1
ATOM 726 N N . PRO A 1 97 ? -15.323 -1.687 10.672 1.00 96.44 97 PRO A N 1
ATOM 727 C CA . PRO A 1 97 ? -14.924 -1.560 12.070 1.00 96.44 97 PRO A CA 1
ATOM 728 C C . PRO A 1 97 ? -16.141 -1.587 13.014 1.00 96.44 97 PRO A C 1
ATOM 730 O O . PRO A 1 97 ? -17.192 -1.020 12.718 1.00 96.44 97 PRO A O 1
ATOM 733 N N . SER A 1 98 ? -15.996 -2.228 14.174 1.00 94.50 98 SER A N 1
ATOM 734 C CA . SER A 1 98 ? -16.989 -2.261 15.253 1.00 94.50 98 SER A CA 1
ATOM 735 C C . SER A 1 98 ? -16.285 -2.351 16.609 1.00 94.50 98 SER A C 1
ATOM 737 O O . SER A 1 98 ? -15.794 -3.410 17.012 1.00 94.50 98 SER A O 1
ATOM 739 N N . GLY A 1 99 ? -16.189 -1.215 17.307 1.00 93.19 99 GLY A N 1
ATOM 740 C CA . GLY A 1 99 ? -15.394 -1.105 18.530 1.00 93.19 99 GLY A CA 1
ATOM 741 C C . GLY A 1 99 ? -13.940 -1.513 18.281 1.00 93.19 99 GLY A C 1
ATOM 742 O O . GLY A 1 99 ? -13.264 -0.921 17.449 1.00 93.19 99 GLY A O 1
ATOM 743 N N . ALA A 1 100 ? -13.478 -2.556 18.972 1.00 94.50 100 ALA A N 1
ATOM 744 C CA . ALA A 1 100 ? -12.133 -3.120 18.822 1.00 94.50 100 ALA A CA 1
ATOM 745 C C . ALA A 1 100 ? -12.062 -4.328 17.857 1.00 94.50 100 ALA A C 1
ATOM 747 O O . ALA A 1 100 ? -11.053 -5.036 17.833 1.00 94.50 100 ALA A O 1
ATOM 748 N N . SER A 1 101 ? -13.133 -4.598 17.099 1.00 96.56 101 SER A N 1
ATOM 749 C CA . SER A 1 101 ? -13.210 -5.680 16.110 1.00 96.56 101 SER A CA 1
ATOM 750 C C . SER A 1 101 ? -13.293 -5.133 14.688 1.00 96.56 101 SER A C 1
ATOM 752 O O . SER A 1 101 ? -14.057 -4.213 14.408 1.00 96.56 101 SER A O 1
ATOM 754 N N . PHE A 1 102 ? -12.534 -5.727 13.774 1.00 97.62 102 PHE A N 1
ATOM 755 C CA . PHE A 1 102 ? -12.359 -5.255 12.404 1.00 97.62 102 PHE A CA 1
ATOM 756 C C . PHE A 1 102 ? -12.574 -6.401 11.431 1.00 97.62 102 PHE A C 1
ATOM 758 O O . PHE A 1 102 ? -11.966 -7.458 11.582 1.00 97.62 102 PHE A O 1
ATOM 765 N N . THR A 1 103 ? -13.426 -6.193 10.432 1.00 97.88 103 THR A N 1
ATOM 766 C CA . THR A 1 103 ? -13.650 -7.171 9.363 1.00 97.88 103 THR A CA 1
ATOM 767 C C . THR A 1 103 ? -13.138 -6.631 8.036 1.00 97.88 103 THR A C 1
ATOM 769 O O . THR A 1 103 ? -13.490 -5.518 7.644 1.00 97.88 103 THR A O 1
ATOM 772 N N . PHE A 1 104 ? -12.332 -7.436 7.346 1.00 98.00 104 PHE A N 1
ATOM 773 C CA . PHE A 1 104 ? -11.687 -7.133 6.072 1.00 98.00 104 PHE A CA 1
ATOM 774 C C . PHE A 1 104 ? -12.155 -8.127 5.006 1.00 98.00 104 PHE A C 1
ATOM 776 O O . PHE A 1 104 ? -12.122 -9.333 5.233 1.00 98.00 104 PHE A O 1
ATOM 783 N N . SER A 1 105 ? -12.571 -7.642 3.837 1.00 96.81 105 SER A N 1
ATOM 784 C CA . SER A 1 105 ? -13.095 -8.481 2.745 1.00 96.81 105 SER A CA 1
ATOM 785 C C . SER A 1 105 ? -12.608 -8.002 1.373 1.00 96.81 105 SER A C 1
ATOM 787 O O . SER A 1 105 ? -13.389 -7.848 0.435 1.00 96.81 105 SER A O 1
ATOM 789 N N . TYR A 1 106 ? -11.312 -7.708 1.258 1.00 97.19 106 TYR A N 1
ATOM 790 C CA . TYR A 1 106 ? -10.713 -7.271 -0.003 1.00 97.19 106 TYR A CA 1
ATOM 791 C C . TYR A 1 106 ? -10.326 -8.484 -0.882 1.00 97.19 106 TYR A C 1
ATOM 793 O O . TYR A 1 106 ? -9.610 -9.370 -0.405 1.00 97.19 106 TYR A O 1
ATOM 801 N N . PRO A 1 107 ? -10.749 -8.550 -2.161 1.00 95.12 107 PRO A N 1
ATOM 802 C CA . PRO A 1 107 ? -10.479 -9.692 -3.034 1.00 95.12 107 PRO A CA 1
ATOM 803 C C . PRO A 1 107 ? -8.987 -9.990 -3.219 1.00 95.12 107 PRO A C 1
ATOM 805 O O . PRO A 1 107 ? -8.206 -9.103 -3.559 1.00 95.12 107 PRO A O 1
ATOM 808 N N . ASN A 1 108 ? -8.613 -11.266 -3.075 1.00 93.81 108 ASN A N 1
ATOM 809 C CA . ASN A 1 108 ? -7.248 -11.773 -3.273 1.00 93.81 108 ASN A CA 1
ATOM 810 C C . ASN A 1 108 ? -6.179 -11.126 -2.371 1.00 93.81 108 ASN A C 1
ATOM 812 O O . ASN A 1 108 ? -4.991 -11.198 -2.689 1.00 93.81 108 ASN A O 1
ATOM 816 N N . ALA A 1 109 ? -6.571 -10.486 -1.267 1.00 96.44 109 ALA A N 1
ATOM 817 C CA . ALA A 1 109 ? -5.607 -10.002 -0.292 1.00 96.44 109 ALA A CA 1
ATOM 818 C C . ALA A 1 109 ? -4.853 -11.185 0.340 1.00 96.44 109 ALA A C 1
ATOM 820 O O . ALA A 1 109 ? -5.454 -12.188 0.716 1.00 96.44 109 ALA A O 1
ATOM 821 N N . GLN A 1 110 ? -3.536 -11.051 0.457 1.00 95.69 110 GLN A N 1
ATOM 822 C CA . GLN A 1 110 ? -2.651 -11.956 1.194 1.00 95.69 110 GLN A CA 1
ATOM 823 C C . GLN A 1 110 ? -2.530 -11.521 2.661 1.00 95.69 110 GLN A C 1
ATOM 825 O O . GLN A 1 110 ? -2.445 -12.352 3.564 1.00 95.69 110 GLN A O 1
ATOM 830 N N . ALA A 1 111 ? -2.557 -10.209 2.903 1.00 95.25 111 ALA A N 1
ATOM 831 C CA . ALA A 1 111 ? -2.525 -9.620 4.233 1.00 95.25 111 ALA A CA 1
ATOM 832 C C . ALA A 1 111 ? -3.248 -8.270 4.269 1.00 95.25 111 ALA A C 1
ATOM 834 O O . ALA A 1 111 ? -3.407 -7.596 3.247 1.00 95.25 111 ALA A O 1
ATOM 835 N N . PHE A 1 112 ? -3.639 -7.880 5.474 1.00 96.06 112 PHE A N 1
ATOM 836 C CA . PHE A 1 112 ? -4.268 -6.617 5.811 1.00 96.06 112 PHE A CA 1
ATOM 837 C C . PHE A 1 112 ? -3.429 -5.864 6.827 1.00 96.06 112 PHE A C 1
ATOM 839 O O . PHE A 1 112 ? -2.899 -6.455 7.768 1.00 96.06 112 PHE A O 1
ATOM 846 N N . THR A 1 113 ? -3.355 -4.553 6.663 1.00 94.69 113 THR A N 1
ATOM 847 C CA . THR A 1 113 ? -2.722 -3.656 7.626 1.00 94.69 113 THR A CA 1
ATOM 848 C C . THR A 1 113 ? -3.771 -2.698 8.158 1.00 94.69 113 THR A C 1
ATOM 850 O O . THR A 1 113 ? -4.695 -2.314 7.440 1.00 94.69 113 THR A O 1
ATOM 853 N N . LEU A 1 114 ? -3.670 -2.337 9.429 1.00 95.56 114 LEU A N 1
ATOM 854 C CA . LEU A 1 114 ? -4.587 -1.392 10.044 1.00 95.56 114 LEU A CA 1
ATOM 855 C C . LEU A 1 114 ? -3.822 -0.490 11.001 1.00 95.56 114 LEU A C 1
ATOM 857 O O . LEU A 1 114 ? -3.271 -0.954 11.993 1.00 95.56 114 LEU A O 1
ATOM 861 N N . ASP A 1 115 ? -3.826 0.798 10.696 1.00 94.69 115 ASP A N 1
ATOM 862 C CA . ASP A 1 115 ? -3.334 1.862 11.556 1.00 94.69 115 ASP A CA 1
ATOM 863 C C . ASP A 1 115 ? -4.519 2.646 12.107 1.00 94.69 115 ASP A C 1
ATOM 865 O O . ASP A 1 115 ? -5.335 3.161 11.344 1.00 94.69 115 ASP A O 1
ATOM 869 N N . LEU A 1 116 ? -4.605 2.747 13.429 1.00 96.12 116 LEU A N 1
ATOM 870 C CA . LEU A 1 116 ? -5.662 3.447 14.147 1.00 96.12 116 LEU A CA 1
ATOM 871 C C . LEU A 1 116 ? -5.058 4.545 15.009 1.00 96.12 116 LEU A C 1
ATOM 873 O O . LEU A 1 116 ? -4.048 4.333 15.687 1.00 96.12 116 LEU A O 1
ATOM 877 N N . ASN A 1 117 ? -5.725 5.692 15.051 1.00 95.19 117 ASN A N 1
ATOM 878 C CA . ASN A 1 117 ? -5.411 6.762 15.985 1.00 95.19 117 ASN A CA 1
ATOM 879 C C . ASN A 1 117 ? -6.683 7.177 16.734 1.00 95.19 117 ASN A C 1
ATOM 881 O O . ASN A 1 117 ? -7.738 7.395 16.135 1.00 95.19 117 ASN A O 1
ATOM 885 N N . GLY A 1 118 ? -6.578 7.245 18.061 1.00 93.88 118 GLY A N 1
ATOM 886 C CA . GLY A 1 118 ? -7.666 7.664 18.940 1.00 93.88 118 GLY A CA 1
ATOM 887 C C . GLY A 1 118 ? -8.540 6.533 19.485 1.00 93.88 118 GLY A C 1
ATOM 888 O O . GLY A 1 118 ? -9.472 6.834 20.223 1.00 93.88 118 GLY A O 1
ATOM 889 N N . LEU A 1 119 ? -8.250 5.258 19.185 1.00 95.75 119 LEU A N 1
ATOM 890 C CA . LEU A 1 119 ? -8.969 4.118 19.781 1.00 95.75 119 LEU A CA 1
ATOM 891 C C . LEU A 1 119 ? -8.519 3.823 21.217 1.00 95.75 119 LEU A C 1
ATOM 893 O O . LEU A 1 119 ? -9.341 3.460 22.054 1.00 95.75 119 LEU A O 1
ATOM 897 N N . ALA A 1 120 ? -7.223 3.942 21.495 1.00 95.31 120 ALA A N 1
ATOM 898 C CA . ALA A 1 120 ? -6.639 3.630 22.794 1.00 95.31 120 ALA A CA 1
ATOM 899 C C . ALA A 1 120 ? -5.933 4.853 23.383 1.00 95.31 120 ALA A C 1
ATOM 901 O O . ALA A 1 120 ? -5.465 5.720 22.645 1.00 95.31 120 ALA A O 1
ATOM 902 N N . GLU A 1 121 ? -5.844 4.901 24.706 1.00 95.69 121 GLU A N 1
ATOM 903 C CA . GLU A 1 121 ? -5.081 5.904 25.449 1.00 95.69 121 GLU A CA 1
ATOM 904 C C . GLU A 1 121 ? -4.301 5.266 26.598 1.00 95.69 121 GLU A C 1
ATOM 906 O O . GLU A 1 121 ? -4.694 4.226 27.133 1.00 95.69 121 GLU A O 1
ATOM 911 N N . GLU A 1 122 ? -3.187 5.889 26.966 1.00 95.31 122 GLU A N 1
ATOM 912 C CA . GLU A 1 122 ? -2.370 5.493 28.109 1.00 95.31 122 GLU A CA 1
ATOM 913 C C . GLU A 1 122 ? -3.114 5.747 29.431 1.00 95.31 122 GLU A C 1
ATOM 915 O O . GLU A 1 122 ? -3.668 6.825 29.669 1.00 95.31 122 GLU A O 1
ATOM 920 N N . GLN A 1 123 ? -3.096 4.757 30.325 1.00 93.56 123 GLN A N 1
ATOM 921 C CA . GLN A 1 123 ? -3.663 4.882 31.664 1.00 93.56 123 GLN A CA 1
ATOM 922 C C . GLN A 1 123 ? -2.866 5.902 32.486 1.00 93.56 123 GLN A C 1
ATOM 924 O O . GLN A 1 123 ? -1.645 5.843 32.581 1.00 93.56 123 GLN A O 1
ATOM 929 N N . GLY A 1 124 ? -3.571 6.835 33.124 1.00 89.75 124 GLY A N 1
ATOM 930 C CA . GLY A 1 124 ? -2.979 7.853 33.993 1.00 89.75 124 GLY A CA 1
ATOM 931 C C . GLY A 1 124 ? -2.697 9.182 33.295 1.00 89.75 124 GLY A C 1
ATOM 932 O O . GLY A 1 124 ? -2.961 10.221 33.895 1.00 89.75 124 GLY A O 1
ATOM 933 N N . THR A 1 125 ? -2.239 9.175 32.038 1.00 92.81 125 THR A N 1
ATOM 934 C CA . THR A 1 125 ? -2.016 10.420 31.273 1.00 92.81 125 THR A CA 1
ATOM 935 C C . THR A 1 125 ? -3.170 10.759 30.330 1.00 92.81 125 THR A C 1
ATOM 937 O O . THR A 1 125 ? -3.369 11.932 30.021 1.00 92.81 125 THR A O 1
ATOM 940 N N . GLY A 1 126 ? -3.929 9.757 29.865 1.00 91.81 126 GLY A N 1
ATOM 941 C CA . GLY A 1 126 ? -4.953 9.936 28.832 1.00 91.81 126 GLY A CA 1
ATOM 942 C C . GLY A 1 126 ? -4.369 10.247 27.448 1.00 91.81 126 GLY A C 1
ATOM 943 O O . GLY A 1 126 ? -5.088 10.703 26.560 1.00 91.81 126 GLY A O 1
ATOM 944 N N . SER A 1 127 ? -3.063 10.036 27.249 1.00 92.12 127 SER A N 1
ATOM 945 C CA . SER A 1 127 ? -2.407 10.314 25.970 1.00 92.12 127 SER A CA 1
ATOM 946 C C . SER A 1 127 ? -2.869 9.314 24.907 1.00 92.12 127 SER A C 1
ATOM 948 O O . SER A 1 127 ? -2.811 8.108 25.158 1.00 92.12 127 SER A O 1
ATOM 950 N N . PRO A 1 128 ? -3.302 9.764 23.715 1.00 91.38 128 PRO A N 1
ATOM 951 C CA . PRO A 1 128 ? -3.769 8.865 22.669 1.00 91.38 128 PRO A CA 1
ATOM 952 C C . PRO A 1 128 ? -2.623 7.998 22.139 1.00 91.38 128 PRO A C 1
ATOM 954 O O . PRO A 1 128 ? -1.519 8.479 21.882 1.00 91.38 128 PRO A O 1
ATOM 957 N N . LEU A 1 129 ? -2.912 6.717 21.930 1.00 93.12 129 LEU A N 1
ATOM 958 C CA . LEU A 1 129 ? -1.981 5.735 21.389 1.00 93.12 129 LEU A CA 1
ATOM 959 C C . LEU A 1 129 ? -2.315 5.430 19.925 1.00 93.12 129 LEU A C 1
ATOM 961 O O . LEU A 1 129 ? -3.484 5.332 19.535 1.00 93.12 129 LEU A O 1
ATOM 965 N N . ARG A 1 130 ? -1.268 5.229 19.118 1.00 92.94 130 ARG A N 1
ATOM 966 C CA . ARG A 1 130 ? -1.387 4.630 17.784 1.00 92.94 130 ARG A CA 1
ATOM 967 C C . ARG A 1 130 ? -1.434 3.113 17.934 1.00 92.94 130 ARG A C 1
ATOM 969 O O . ARG A 1 130 ? -0.582 2.537 18.604 1.00 92.94 130 ARG A O 1
ATOM 976 N N . VAL A 1 131 ? -2.395 2.474 17.276 1.00 92.62 131 VAL A N 1
ATOM 977 C CA . VAL A 1 131 ? -2.476 1.011 17.189 1.00 92.62 131 VAL A CA 1
ATOM 978 C C . VAL A 1 131 ? -2.182 0.602 15.753 1.00 92.62 131 VAL A C 1
ATOM 980 O O . VAL A 1 131 ? -2.873 1.053 14.845 1.00 92.62 131 VAL A O 1
ATOM 983 N N . SER A 1 132 ? -1.178 -0.250 15.560 1.00 92.94 132 SER A N 1
ATOM 984 C CA . SER A 1 132 ? -0.791 -0.789 14.253 1.00 92.94 132 SER A CA 1
ATOM 985 C C . SER A 1 132 ? -0.941 -2.308 14.260 1.00 92.94 132 SER A C 1
ATOM 987 O O . SER A 1 132 ? -0.445 -2.980 15.163 1.00 92.94 132 SER A O 1
ATOM 989 N N . VAL A 1 133 ? -1.635 -2.852 13.264 1.00 92.75 133 VAL A N 1
ATOM 990 C CA . VAL A 1 133 ? -1.963 -4.277 13.158 1.00 92.75 133 VAL A CA 1
ATOM 991 C C . VAL A 1 133 ? -1.577 -4.796 11.778 1.00 92.75 133 VAL A C 1
ATOM 993 O O . VAL A 1 133 ? -1.823 -4.133 10.771 1.00 92.75 133 VAL A O 1
ATOM 996 N N . LEU A 1 134 ? -1.034 -6.012 11.740 1.00 93.19 134 LEU A N 1
ATOM 997 C CA . LEU A 1 134 ? -0.889 -6.834 10.541 1.00 93.19 134 LEU A CA 1
ATOM 998 C C . LEU A 1 134 ? -1.694 -8.125 10.735 1.00 93.19 134 LEU A C 1
ATOM 1000 O O . LEU A 1 134 ? -1.513 -8.820 11.734 1.00 93.19 134 LEU A O 1
ATOM 1004 N N . VAL A 1 135 ? -2.563 -8.451 9.782 1.00 93.75 135 VAL A N 1
ATOM 1005 C CA . VAL A 1 135 ? -3.399 -9.658 9.803 1.00 93.75 135 VAL A CA 1
ATOM 1006 C C . VAL A 1 135 ? -3.238 -10.395 8.480 1.00 93.75 135 VAL A C 1
ATOM 1008 O O . VAL A 1 135 ? -3.445 -9.810 7.422 1.00 93.75 135 VAL A O 1
ATOM 1011 N N . TYR A 1 136 ? -2.900 -11.681 8.511 1.00 94.25 136 TYR A N 1
ATOM 1012 C CA . TYR A 1 136 ? -2.915 -12.505 7.300 1.00 94.25 136 TYR A CA 1
ATOM 1013 C C . TYR A 1 136 ? -4.351 -12.849 6.910 1.00 94.25 136 TYR A C 1
ATOM 1015 O O . TYR A 1 136 ? -5.183 -13.138 7.773 1.00 94.25 136 TYR A O 1
ATOM 1023 N N . ALA A 1 137 ? -4.647 -12.808 5.614 1.00 93.75 137 ALA A N 1
ATOM 1024 C CA . ALA A 1 137 ? -5.988 -13.085 5.127 1.00 93.75 137 ALA A CA 1
ATOM 1025 C C . ALA A 1 137 ? -6.368 -14.560 5.349 1.00 93.75 137 ALA A C 1
ATOM 1027 O O . ALA A 1 137 ? -5.598 -15.471 5.044 1.00 93.75 137 ALA A O 1
ATOM 1028 N N . ALA A 1 138 ? -7.582 -14.796 5.843 1.00 89.00 138 ALA A N 1
ATOM 1029 C CA . ALA A 1 138 ? -8.148 -16.118 6.090 1.00 89.00 138 ALA A CA 1
ATOM 1030 C C . ALA A 1 138 ? -9.398 -16.336 5.218 1.00 89.00 138 ALA A C 1
ATOM 1032 O O . ALA A 1 138 ? -10.531 -16.262 5.684 1.00 89.00 138 ALA A O 1
ATOM 1033 N N . GLY A 1 139 ? -9.199 -16.594 3.923 1.00 87.62 139 GLY A N 1
ATOM 1034 C CA . GLY A 1 139 ? -10.293 -16.823 2.971 1.00 87.62 139 GLY A CA 1
ATOM 1035 C C . GLY A 1 139 ? -10.906 -15.530 2.421 1.00 87.62 139 GLY A C 1
ATOM 1036 O O . GLY A 1 139 ? -10.201 -14.554 2.183 1.00 87.62 139 GLY A O 1
ATOM 1037 N N . SER A 1 140 ? -12.218 -15.529 2.163 1.00 88.94 140 SER A N 1
ATOM 1038 C CA . SER A 1 140 ? -12.918 -14.400 1.523 1.00 88.94 140 SER A CA 1
ATOM 1039 C C . SER A 1 140 ? -13.173 -13.209 2.452 1.00 88.94 140 SER A C 1
ATOM 1041 O O . SER A 1 140 ? -13.422 -12.105 1.975 1.00 88.94 140 SER A O 1
ATOM 1043 N N . SER A 1 141 ? -13.150 -13.432 3.766 1.00 94.94 141 SER A N 1
ATOM 1044 C CA . SER A 1 141 ? -13.317 -12.400 4.784 1.00 94.94 141 SER A CA 1
ATOM 1045 C C . SER A 1 141 ? -12.489 -12.759 6.009 1.00 94.94 141 SER A C 1
ATOM 1047 O O . SER A 1 141 ? -12.387 -13.927 6.369 1.00 94.94 141 SER A O 1
ATOM 1049 N N . THR A 1 142 ? -11.873 -11.764 6.634 1.00 96.94 142 THR A N 1
ATOM 1050 C CA . THR A 1 142 ? -11.013 -11.927 7.807 1.00 96.94 142 THR A CA 1
ATOM 1051 C C . THR A 1 142 ? -11.504 -11.002 8.904 1.00 96.94 142 THR A C 1
ATOM 1053 O O . THR A 1 142 ? -11.601 -9.797 8.689 1.00 96.94 142 THR A O 1
ATOM 1056 N N . THR A 1 143 ? -11.790 -11.548 10.082 1.00 97.00 143 THR A N 1
ATOM 1057 C CA . THR A 1 143 ? -12.140 -10.754 11.262 1.00 97.00 143 THR A CA 1
ATOM 1058 C C . THR A 1 143 ? -11.001 -10.812 12.267 1.00 97.00 143 THR A C 1
ATOM 1060 O O . THR A 1 143 ? -10.502 -11.888 12.590 1.00 97.00 143 THR A O 1
ATOM 1063 N N . TYR A 1 144 ? -10.603 -9.649 12.772 1.00 96.88 144 TYR A N 1
ATOM 1064 C CA . TYR A 1 144 ? -9.594 -9.507 13.811 1.00 96.88 144 TYR A CA 1
ATOM 1065 C C . TYR A 1 144 ? -10.132 -8.648 14.950 1.00 96.88 144 TYR A C 1
ATOM 1067 O O . TYR A 1 144 ? -10.620 -7.541 14.727 1.00 96.88 144 TYR A O 1
ATOM 1075 N N . THR A 1 145 ? -10.006 -9.149 16.172 1.00 96.75 145 THR A N 1
ATOM 1076 C CA . THR A 1 145 ? -10.352 -8.417 17.390 1.00 96.75 145 THR A CA 1
ATOM 1077 C C . THR A 1 145 ? -9.073 -8.123 18.151 1.00 96.75 145 THR A C 1
ATOM 1079 O O . THR A 1 145 ? -8.305 -9.041 18.446 1.00 96.75 145 THR A O 1
ATOM 1082 N N . LEU A 1 146 ? -8.843 -6.848 18.475 1.00 94.94 146 LEU A N 1
ATOM 1083 C CA . LEU A 1 146 ? -7.704 -6.464 19.300 1.00 94.94 146 LEU A CA 1
ATOM 1084 C C . LEU A 1 146 ? -7.811 -7.146 20.671 1.00 94.94 146 LEU A C 1
ATOM 1086 O O . LEU A 1 146 ? -8.870 -7.079 21.306 1.00 94.94 146 LEU A O 1
ATOM 1090 N N . PRO A 1 147 ? -6.737 -7.786 21.158 1.00 92.06 147 PRO A N 1
ATOM 1091 C CA . PRO A 1 147 ? -6.748 -8.368 22.488 1.00 92.06 147 PRO A CA 1
ATOM 1092 C C . PRO A 1 147 ? -6.826 -7.249 23.530 1.00 92.06 147 PRO A C 1
ATOM 1094 O O . PRO A 1 147 ? -6.120 -6.248 23.428 1.00 92.06 147 PRO A O 1
ATOM 1097 N N . ASN A 1 148 ? -7.655 -7.423 24.559 1.00 88.12 148 ASN A N 1
ATOM 1098 C CA . ASN A 1 148 ? -7.710 -6.478 25.671 1.00 88.12 148 ASN A CA 1
ATOM 1099 C C . ASN A 1 148 ? -6.598 -6.792 26.681 1.00 88.12 148 ASN A C 1
ATOM 1101 O O . ASN A 1 148 ? -6.791 -7.566 27.617 1.00 88.12 148 ASN A O 1
ATOM 1105 N N . LEU A 1 149 ? -5.426 -6.194 26.465 1.00 87.94 149 LEU A N 1
ATOM 1106 C CA . LEU A 1 149 ? -4.249 -6.317 27.336 1.00 87.94 149 LEU A CA 1
ATOM 1107 C C . LEU A 1 149 ? -4.014 -5.043 28.158 1.00 87.94 149 LEU A C 1
ATOM 1109 O O . LEU A 1 149 ? -2.909 -4.812 28.648 1.00 87.94 149 LEU A O 1
ATOM 1113 N N . GLY A 1 150 ? -5.047 -4.209 28.309 1.00 89.06 150 GLY A N 1
ATOM 1114 C CA . GLY A 1 150 ? -4.936 -2.890 28.926 1.00 89.06 150 GLY A CA 1
ATOM 1115 C C . GLY A 1 150 ? -4.363 -2.913 30.344 1.00 89.06 150 GLY A C 1
ATOM 1116 O O . GLY A 1 150 ? -3.551 -2.063 30.691 1.00 89.06 150 GLY A O 1
ATOM 1117 N N . SER A 1 151 ? -4.700 -3.927 31.148 1.00 89.44 151 SER A N 1
ATOM 1118 C CA . SER A 1 151 ? -4.159 -4.095 32.507 1.00 89.44 151 SER A CA 1
ATOM 1119 C C . SER A 1 151 ? -2.682 -4.499 32.550 1.00 89.44 151 SER A C 1
ATOM 1121 O O . SER A 1 151 ? -2.022 -4.275 33.559 1.00 89.44 151 SER A O 1
ATOM 1123 N N . GLN A 1 152 ? -2.160 -5.097 31.478 1.00 93.38 152 GLN A N 1
ATOM 1124 C CA . GLN A 1 152 ? -0.769 -5.551 31.383 1.00 93.38 152 GLN A CA 1
ATOM 1125 C C . GLN A 1 152 ? 0.128 -4.500 30.728 1.00 93.38 152 GLN A C 1
ATOM 1127 O O . GLN A 1 152 ? 1.298 -4.386 31.076 1.00 93.38 152 GLN A O 1
ATOM 1132 N N . LEU A 1 153 ? -0.425 -3.753 29.769 1.00 92.19 153 LEU A N 1
ATOM 1133 C CA . LEU A 1 153 ? 0.303 -2.796 28.936 1.00 92.19 153 LEU A CA 1
ATOM 1134 C C . LEU A 1 153 ? -0.015 -1.330 29.272 1.00 92.19 153 LEU A C 1
ATOM 1136 O O . LEU A 1 153 ? 0.530 -0.439 28.633 1.00 92.19 153 LEU A O 1
ATOM 1140 N N . GLY A 1 154 ? -0.882 -1.070 30.257 1.00 94.00 154 GLY A N 1
ATOM 1141 C CA . GLY A 1 154 ? -1.161 0.277 30.758 1.00 94.00 154 GLY A CA 1
ATOM 1142 C C . GLY A 1 154 ? -1.976 1.151 29.804 1.00 94.00 154 GLY A C 1
ATOM 1143 O O . GLY A 1 154 ? -1.736 2.351 29.733 1.00 94.00 154 GLY A O 1
ATOM 1144 N N . TYR A 1 155 ? -2.944 0.586 29.077 1.00 94.62 155 TYR A N 1
ATOM 1145 C CA . TYR A 1 155 ? -3.837 1.354 28.197 1.00 94.62 155 TYR A CA 1
ATOM 1146 C C . TYR A 1 155 ? -5.316 1.043 28.443 1.00 94.62 155 TYR A C 1
ATOM 1148 O O . TYR A 1 155 ? -5.667 0.029 29.047 1.00 94.62 155 TYR A O 1
ATOM 1156 N N . THR A 1 156 ? -6.204 1.913 27.974 1.00 94.81 156 THR A N 1
ATOM 1157 C CA . THR A 1 156 ? -7.645 1.647 27.899 1.00 94.81 156 THR A CA 1
ATOM 1158 C C . THR A 1 156 ? -8.170 1.950 26.502 1.00 94.81 156 THR A C 1
ATOM 1160 O O . THR A 1 156 ? -7.633 2.811 25.805 1.00 94.81 156 THR A O 1
ATOM 1163 N N . PHE A 1 157 ? -9.217 1.240 26.083 1.00 94.56 157 PHE A N 1
ATOM 1164 C CA . PHE A 1 157 ? -9.966 1.610 24.887 1.00 94.56 157 PHE A CA 1
ATOM 1165 C C . PHE A 1 157 ? -10.949 2.731 25.216 1.00 94.56 157 PHE A C 1
ATOM 1167 O O . PHE A 1 157 ? -11.594 2.728 26.267 1.00 94.56 157 PHE A O 1
ATOM 1174 N N . ARG A 1 158 ? -11.053 3.690 24.302 1.00 92.56 158 ARG A N 1
ATOM 1175 C CA . ARG A 1 158 ? -11.933 4.852 24.405 1.00 92.56 158 ARG A CA 1
ATOM 1176 C C . ARG A 1 158 ? -13.316 4.497 23.859 1.00 92.56 158 ARG A C 1
ATOM 1178 O O . ARG A 1 158 ? -13.425 3.762 22.883 1.00 92.56 158 ARG A O 1
ATOM 1185 N N . THR A 1 159 ? -14.358 5.034 24.483 1.00 92.69 159 THR A N 1
ATOM 1186 C CA . THR A 1 159 ? -15.771 4.901 24.074 1.00 92.69 159 THR A CA 1
ATOM 1187 C C . THR A 1 159 ? -16.341 6.272 23.727 1.00 92.69 159 THR A C 1
ATOM 1189 O O . THR A 1 159 ? -15.740 7.292 24.078 1.00 92.69 159 THR A O 1
ATOM 1192 N N . GLY A 1 160 ? -17.452 6.316 22.986 1.00 92.75 160 GLY A N 1
ATOM 1193 C CA . GLY A 1 160 ? -18.072 7.575 22.553 1.00 92.75 160 GLY A CA 1
ATOM 1194 C C . GLY A 1 160 ? -17.120 8.502 21.782 1.00 92.75 160 GLY A C 1
ATOM 1195 O O . GLY A 1 160 ? -17.199 9.725 21.911 1.00 92.75 160 GLY A O 1
ATOM 1196 N N . THR A 1 161 ? -16.172 7.937 21.029 1.00 93.81 161 THR A N 1
ATOM 1197 C CA . THR A 1 161 ? -15.105 8.686 20.350 1.00 93.81 161 THR A CA 1
ATOM 1198 C C . THR A 1 161 ? -15.043 8.375 18.860 1.00 93.81 161 THR A C 1
ATOM 1200 O O . THR A 1 161 ? -15.485 7.314 18.421 1.00 93.81 161 THR A O 1
ATOM 1203 N N . SER A 1 162 ? -14.462 9.292 18.085 1.00 95.88 162 SER A N 1
ATOM 1204 C CA . SER A 1 162 ? -14.135 9.065 16.677 1.00 95.88 162 SER A CA 1
ATOM 1205 C C . SER A 1 162 ? -12.699 8.564 16.562 1.00 95.88 162 SER A C 1
ATOM 1207 O O . SER A 1 162 ? -11.780 9.157 17.133 1.00 95.88 162 SER A O 1
ATOM 1209 N N . VAL A 1 163 ? -12.514 7.480 15.817 1.00 97.12 163 VAL A N 1
ATOM 1210 C CA . VAL A 1 163 ? -11.218 6.858 15.544 1.00 97.12 163 VAL A CA 1
ATOM 1211 C C . VAL A 1 163 ? -10.900 7.041 14.073 1.00 97.12 163 VAL A C 1
ATOM 1213 O O . VAL A 1 163 ? -11.670 6.599 13.216 1.00 97.12 163 VAL A O 1
ATOM 1216 N N . SER A 1 164 ? -9.751 7.645 13.780 1.00 97.00 164 SER A N 1
ATOM 1217 C CA . SER A 1 164 ? -9.235 7.687 12.416 1.00 97.00 164 SER A CA 1
ATOM 1218 C C . SER A 1 164 ? -8.504 6.392 12.097 1.00 97.00 164 SER A C 1
ATOM 1220 O O . SER A 1 164 ? -7.822 5.812 12.949 1.00 97.00 164 SER A O 1
ATOM 1222 N N . TYR A 1 165 ? -8.666 5.921 10.865 1.00 96.62 165 TYR A N 1
ATOM 1223 C CA . TYR A 1 165 ? -8.028 4.704 10.397 1.00 96.62 165 TYR A CA 1
ATOM 1224 C C . TYR A 1 165 ? -7.350 4.897 9.046 1.00 96.62 165 TYR A C 1
ATOM 1226 O O . TYR A 1 165 ? -7.796 5.672 8.199 1.00 96.62 165 TYR A O 1
ATOM 1234 N N . THR A 1 166 ? -6.291 4.124 8.842 1.00 96.12 166 THR A N 1
ATOM 1235 C CA . THR A 1 166 ? -5.756 3.763 7.532 1.00 96.12 166 THR A CA 1
ATOM 1236 C C . THR A 1 166 ? -5.747 2.243 7.455 1.00 96.12 166 THR A C 1
ATOM 1238 O O . THR A 1 166 ? -5.101 1.587 8.268 1.00 96.12 166 THR A O 1
ATOM 1241 N N . VAL A 1 167 ? -6.497 1.678 6.513 1.00 96.69 167 VAL A N 1
ATOM 1242 C CA . VAL A 1 167 ? -6.549 0.238 6.253 1.00 96.69 167 VAL A CA 1
ATOM 1243 C C . VAL A 1 167 ? -5.863 -0.063 4.930 1.00 96.69 167 VAL A C 1
ATOM 1245 O O . VAL A 1 167 ? -6.053 0.654 3.951 1.00 96.69 167 VAL A O 1
ATOM 1248 N N . GLY A 1 168 ? -5.060 -1.119 4.909 1.00 95.88 168 GLY A N 1
ATOM 1249 C CA . GLY A 1 168 ? -4.339 -1.587 3.739 1.00 95.88 168 GLY A CA 1
ATOM 1250 C C . GLY A 1 168 ? -4.653 -3.034 3.396 1.00 95.88 168 GLY A C 1
ATOM 1251 O O . GLY A 1 168 ? -4.902 -3.847 4.281 1.00 95.88 168 GLY A O 1
ATOM 1252 N N . ALA A 1 169 ? -4.632 -3.358 2.107 1.00 96.75 169 ALA A N 1
ATOM 1253 C CA . ALA A 1 169 ? -4.700 -4.716 1.582 1.00 96.75 169 ALA A CA 1
ATOM 1254 C C . ALA A 1 169 ? -3.507 -4.951 0.658 1.00 96.75 169 ALA A C 1
ATOM 1256 O O . ALA A 1 169 ? -3.340 -4.248 -0.341 1.00 96.75 169 ALA A O 1
ATOM 1257 N N . THR A 1 170 ? -2.699 -5.958 0.977 1.00 95.69 170 THR A N 1
ATOM 1258 C CA . THR A 1 170 ? -1.569 -6.404 0.155 1.00 95.69 170 THR A CA 1
ATOM 1259 C C . THR A 1 170 ? -2.015 -7.576 -0.699 1.00 95.69 170 THR A C 1
ATOM 1261 O O . THR A 1 170 ? -2.431 -8.599 -0.164 1.00 95.69 170 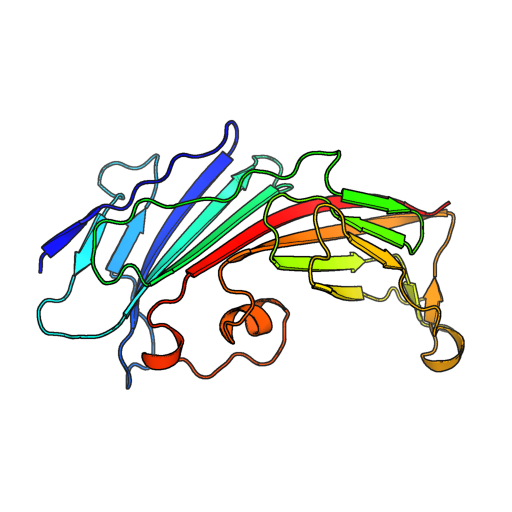THR A O 1
ATOM 1264 N N . LEU A 1 171 ? -1.930 -7.448 -2.023 1.00 95.75 171 LEU A N 1
ATOM 1265 C CA . LEU A 1 171 ? -2.370 -8.484 -2.969 1.00 95.75 171 LEU A CA 1
ATOM 1266 C C . LEU A 1 171 ? -1.212 -9.375 -3.430 1.00 95.75 171 LEU A C 1
ATOM 1268 O O . LEU A 1 171 ? -1.423 -10.517 -3.829 1.00 95.75 171 LEU A O 1
ATOM 1272 N N . ARG A 1 172 ? 0.003 -8.821 -3.456 1.00 94.75 172 ARG A N 1
ATOM 1273 C CA . ARG A 1 172 ? 1.219 -9.481 -3.940 1.00 94.75 172 ARG A CA 1
ATOM 1274 C C . ARG A 1 172 ? 2.405 -9.027 -3.103 1.00 94.75 172 ARG A C 1
ATOM 1276 O O . ARG A 1 172 ? 2.431 -7.870 -2.685 1.00 94.75 172 ARG A O 1
ATOM 1283 N N . GLY A 1 173 ? 3.373 -9.918 -2.904 1.00 91.50 173 GLY A N 1
ATOM 1284 C CA . GLY A 1 173 ? 4.665 -9.588 -2.305 1.00 91.50 173 GLY A CA 1
ATOM 1285 C C . GLY A 1 173 ? 4.705 -9.594 -0.776 1.00 91.50 173 GLY A C 1
ATOM 1286 O O . GLY A 1 173 ? 5.634 -9.015 -0.222 1.00 91.50 173 GLY A O 1
ATOM 1287 N N . VAL A 1 174 ? 3.748 -10.245 -0.096 1.00 90.38 174 VAL A N 1
ATOM 1288 C CA . VAL A 1 174 ? 3.717 -10.328 1.381 1.00 90.38 174 VAL A CA 1
ATOM 1289 C C . VAL A 1 174 ? 4.979 -10.970 1.979 1.00 90.38 174 VAL A C 1
ATOM 1291 O O . VAL A 1 174 ? 5.420 -10.567 3.050 1.00 90.38 174 VAL A O 1
ATOM 1294 N N . ASP A 1 175 ? 5.605 -11.906 1.262 1.00 87.88 175 ASP A N 1
ATOM 1295 C CA . ASP A 1 175 ? 6.830 -12.593 1.701 1.00 87.88 175 ASP A CA 1
ATOM 1296 C C . ASP A 1 175 ? 8.108 -11.771 1.452 1.00 87.88 175 ASP A C 1
ATOM 1298 O O . ASP A 1 175 ? 9.211 -12.190 1.808 1.00 87.88 175 ASP A O 1
ATOM 1302 N N . SER A 1 176 ? 7.996 -10.604 0.808 1.00 87.75 176 SER A N 1
ATOM 1303 C CA . SER A 1 176 ? 9.150 -9.748 0.553 1.00 87.75 176 SER A CA 1
ATOM 1304 C C . SER A 1 176 ? 9.591 -9.036 1.836 1.00 87.75 176 SER A C 1
ATOM 1306 O O . SER A 1 176 ? 8.763 -8.398 2.484 1.00 87.75 176 SER A O 1
ATOM 1308 N N . PRO A 1 177 ? 10.897 -8.980 2.154 1.00 86.12 177 PRO A N 1
ATOM 1309 C CA . PRO A 1 177 ? 11.403 -8.122 3.230 1.00 86.12 177 PRO A CA 1
ATOM 1310 C C . PRO A 1 177 ? 11.100 -6.626 3.021 1.00 86.12 177 PRO A C 1
ATOM 1312 O O . PRO A 1 177 ? 11.129 -5.838 3.963 1.00 86.12 177 PRO A O 1
ATOM 1315 N N . ILE A 1 178 ? 10.787 -6.213 1.787 1.00 85.75 178 ILE A N 1
ATOM 1316 C CA . ILE A 1 178 ? 10.327 -4.851 1.497 1.00 85.75 178 ILE A CA 1
ATOM 1317 C C . ILE A 1 178 ? 8.919 -4.615 2.068 1.00 85.75 178 ILE A C 1
ATOM 1319 O O . ILE A 1 178 ? 8.630 -3.513 2.529 1.00 85.75 178 ILE A O 1
ATOM 1323 N N . PHE A 1 179 ? 8.051 -5.633 2.103 1.00 85.12 179 PHE A N 1
ATOM 1324 C CA . PHE A 1 179 ? 6.716 -5.517 2.697 1.00 85.12 179 PHE A CA 1
ATOM 1325 C C . PHE A 1 179 ? 6.789 -5.173 4.185 1.00 85.12 179 PHE A C 1
ATOM 1327 O O . PHE A 1 179 ? 6.100 -4.266 4.642 1.00 85.12 179 PHE A O 1
ATOM 1334 N N . SER A 1 180 ? 7.662 -5.841 4.941 1.00 74.50 180 SER A N 1
ATOM 1335 C CA . SER A 1 180 ? 7.830 -5.553 6.365 1.00 74.50 180 SER A CA 1
ATOM 1336 C C . SER A 1 180 ? 8.385 -4.143 6.604 1.00 74.50 180 SER A C 1
ATOM 1338 O O . SER A 1 180 ? 7.989 -3.488 7.572 1.00 74.50 180 SER A O 1
ATOM 1340 N N . ALA A 1 181 ? 9.246 -3.635 5.717 1.00 74.44 181 ALA A N 1
ATOM 1341 C CA . ALA A 1 181 ? 9.757 -2.264 5.797 1.00 74.44 181 ALA A CA 1
ATOM 1342 C C . ALA A 1 181 ? 8.650 -1.210 5.646 1.00 74.44 181 ALA A C 1
ATOM 1344 O O . ALA A 1 181 ? 8.633 -0.225 6.383 1.00 74.44 181 ALA A O 1
ATOM 1345 N N . PHE A 1 182 ? 7.663 -1.453 4.772 1.00 68.25 182 PHE A N 1
ATOM 1346 C CA . PHE A 1 182 ? 6.477 -0.591 4.648 1.00 68.25 182 PHE A CA 1
ATOM 1347 C C . PHE A 1 182 ? 5.668 -0.479 5.952 1.00 68.25 182 PHE A C 1
ATOM 1349 O O . PHE A 1 182 ? 4.939 0.493 6.133 1.00 68.25 182 PHE A O 1
ATOM 1356 N N . LEU A 1 183 ? 5.809 -1.437 6.872 1.00 66.62 183 LEU A N 1
ATOM 1357 C CA . LEU A 1 183 ? 5.127 -1.456 8.172 1.00 66.62 183 LEU A CA 1
ATOM 1358 C C . LEU A 1 183 ? 5.962 -0.846 9.304 1.00 66.62 183 LEU A C 1
ATOM 1360 O O . LEU A 1 183 ? 5.619 -1.002 10.474 1.00 66.62 183 LEU A O 1
ATOM 1364 N N . GLY A 1 184 ? 7.062 -0.162 8.975 1.00 60.59 184 GLY A N 1
ATOM 1365 C CA . GLY A 1 184 ? 7.929 0.488 9.957 1.00 60.59 184 GLY A CA 1
ATOM 1366 C C . GLY A 1 184 ? 8.843 -0.470 10.721 1.00 60.59 184 GLY A C 1
ATOM 1367 O O . GLY A 1 184 ? 9.450 -0.067 11.713 1.00 60.59 184 GLY A O 1
ATOM 1368 N N . SER A 1 185 ? 8.969 -1.726 10.277 1.00 61.34 185 SER A N 1
ATOM 1369 C CA . SER A 1 185 ? 10.095 -2.560 10.704 1.00 61.34 185 SER A CA 1
ATOM 1370 C C . SER A 1 185 ? 11.361 -2.121 9.961 1.00 61.34 185 SER A C 1
ATOM 1372 O O . SER A 1 185 ? 11.271 -1.519 8.893 1.00 61.34 185 SER A O 1
ATOM 1374 N N . SER A 1 186 ? 12.534 -2.352 10.556 1.00 63.00 186 SER A N 1
ATOM 1375 C CA . SER A 1 186 ? 13.837 -1.907 10.037 1.00 63.00 186 SER A CA 1
ATOM 1376 C C . SER A 1 186 ? 13.951 -2.055 8.517 1.00 63.00 186 SER A C 1
ATOM 1378 O O . SER A 1 186 ? 13.716 -3.148 7.995 1.00 63.00 186 SER A O 1
ATOM 1380 N N . GLU A 1 187 ? 14.347 -0.986 7.824 1.00 68.88 187 GLU A N 1
ATOM 1381 C CA . GLU A 1 187 ? 14.552 -1.035 6.377 1.00 68.88 187 GLU A CA 1
ATOM 1382 C C . GLU A 1 187 ? 15.621 -2.088 6.035 1.00 68.88 187 GLU A C 1
ATOM 1384 O O . GLU A 1 187 ? 16.733 -2.034 6.576 1.00 68.88 187 GLU A O 1
ATOM 1389 N N . PRO A 1 188 ? 15.317 -3.075 5.172 1.00 77.12 188 PRO A N 1
ATOM 1390 C CA . PRO A 1 188 ? 16.301 -4.056 4.764 1.00 77.12 188 PRO A CA 1
ATOM 1391 C C . PRO A 1 188 ? 17.401 -3.363 3.965 1.00 77.12 188 PRO A C 1
ATOM 1393 O O . PRO A 1 188 ? 17.155 -2.431 3.197 1.00 77.12 188 PRO A O 1
ATOM 1396 N N . THR A 1 189 ? 18.628 -3.860 4.093 1.00 83.38 189 THR A N 1
ATOM 1397 C CA . THR A 1 189 ? 19.720 -3.413 3.231 1.00 83.38 189 THR A CA 1
ATOM 1398 C C . THR A 1 189 ? 19.375 -3.718 1.773 1.00 83.38 189 THR A C 1
ATOM 1400 O O . THR A 1 189 ? 19.136 -4.873 1.409 1.00 83.38 189 THR A O 1
ATOM 1403 N N . LEU A 1 190 ? 19.341 -2.679 0.936 1.00 86.25 190 LEU A N 1
ATOM 1404 C CA . LEU A 1 190 ? 19.040 -2.813 -0.486 1.00 86.25 190 LEU A CA 1
ATOM 1405 C C . LEU A 1 190 ? 20.129 -3.634 -1.189 1.00 86.25 190 LEU A C 1
ATOM 1407 O O . LEU A 1 190 ? 21.320 -3.386 -1.015 1.00 86.25 190 LEU A O 1
ATOM 1411 N N . SER A 1 191 ? 19.705 -4.610 -1.991 1.00 91.81 191 SER A N 1
ATOM 1412 C CA . SER A 1 191 ? 20.572 -5.424 -2.849 1.00 91.81 191 SER A CA 1
ATOM 1413 C C . SER A 1 191 ? 19.823 -5.858 -4.106 1.00 91.81 191 SER A C 1
ATOM 1415 O O . SER A 1 191 ? 18.589 -5.903 -4.121 1.00 91.81 191 SER A O 1
ATOM 1417 N N . GLU A 1 192 ? 20.548 -6.227 -5.163 1.00 94.19 192 GLU A N 1
ATOM 1418 C CA . GLU A 1 192 ? 19.943 -6.759 -6.383 1.00 94.19 192 GLU A CA 1
ATOM 1419 C C . GLU A 1 192 ? 19.155 -8.029 -6.071 1.00 94.19 192 GLU A C 1
ATOM 1421 O O . GLU A 1 192 ? 18.069 -8.207 -6.608 1.00 94.19 192 GLU A O 1
ATOM 1426 N N . ALA A 1 193 ? 19.660 -8.889 -5.182 1.00 92.88 193 ALA A N 1
ATOM 1427 C CA . ALA A 1 193 ? 18.981 -10.120 -4.783 1.00 92.88 193 ALA A CA 1
ATOM 1428 C C . ALA A 1 193 ? 17.629 -9.857 -4.101 1.00 92.88 193 ALA A C 1
ATOM 1430 O O . ALA A 1 193 ? 16.673 -10.585 -4.353 1.00 92.88 193 ALA A O 1
ATOM 1431 N N . LEU A 1 194 ? 17.543 -8.810 -3.274 1.00 91.38 194 LEU A N 1
ATOM 1432 C CA . LEU A 1 194 ? 16.305 -8.409 -2.604 1.00 91.38 194 LEU A CA 1
ATOM 1433 C C . LEU A 1 194 ? 15.274 -7.828 -3.580 1.00 91.38 194 LEU A C 1
ATOM 1435 O O . LEU A 1 194 ? 14.080 -8.088 -3.452 1.00 91.38 194 LEU A O 1
ATOM 1439 N N . LEU A 1 195 ? 15.731 -6.997 -4.519 1.00 93.06 195 LEU A N 1
ATOM 1440 C CA . LEU A 1 195 ? 14.848 -6.258 -5.423 1.00 93.06 195 LEU A CA 1
ATOM 1441 C C . LEU A 1 195 ? 14.438 -7.069 -6.654 1.00 93.06 195 LEU A C 1
ATOM 1443 O O . LEU A 1 195 ? 13.435 -6.754 -7.291 1.00 93.06 195 LEU A O 1
ATOM 1447 N N . ARG A 1 196 ? 15.207 -8.097 -7.014 1.00 94.06 196 ARG A N 1
ATOM 1448 C CA . ARG A 1 196 ? 14.943 -8.911 -8.198 1.00 94.06 196 ARG A CA 1
ATOM 1449 C C . ARG A 1 196 ? 13.660 -9.710 -8.040 1.00 94.06 196 ARG A C 1
ATOM 1451 O O . ARG A 1 196 ? 13.429 -10.333 -7.009 1.00 94.06 196 ARG A O 1
ATOM 1458 N N . ASN A 1 197 ? 12.852 -9.725 -9.096 1.00 94.12 197 ASN A N 1
ATOM 1459 C CA . ASN A 1 197 ? 11.520 -10.338 -9.110 1.00 94.12 197 ASN A CA 1
ATOM 1460 C C . ASN A 1 197 ? 10.539 -9.754 -8.078 1.00 94.12 197 ASN A C 1
ATOM 1462 O O . ASN A 1 197 ? 9.513 -10.377 -7.802 1.00 94.12 197 ASN A O 1
ATOM 1466 N N . LEU A 1 198 ? 10.818 -8.574 -7.514 1.00 94.88 198 LEU A N 1
ATOM 1467 C CA . LEU A 1 198 ? 9.877 -7.924 -6.614 1.00 94.88 198 LEU A CA 1
ATOM 1468 C C . LEU A 1 198 ? 8.563 -7.638 -7.353 1.00 94.88 198 LEU A C 1
ATOM 1470 O O . LEU A 1 198 ? 8.566 -7.110 -8.465 1.00 94.88 198 LEU A O 1
ATOM 1474 N N . ASP A 1 199 ? 7.438 -7.972 -6.731 1.00 96.19 199 ASP A N 1
ATOM 1475 C CA . ASP A 1 199 ? 6.100 -7.590 -7.185 1.00 96.19 199 ASP A CA 1
ATOM 1476 C C . ASP A 1 199 ? 5.218 -7.378 -5.956 1.00 96.19 199 ASP A C 1
ATOM 1478 O O . ASP A 1 199 ? 4.661 -8.314 -5.382 1.00 96.19 199 ASP A O 1
ATOM 1482 N N . LEU A 1 200 ? 5.165 -6.126 -5.524 1.00 95.44 200 LEU A N 1
ATOM 1483 C CA . LEU A 1 200 ? 4.374 -5.643 -4.408 1.00 95.44 200 LEU A CA 1
ATOM 1484 C C . LEU A 1 200 ? 3.202 -4.839 -4.947 1.00 95.44 200 LEU A C 1
ATOM 1486 O O . LEU A 1 200 ? 3.373 -3.966 -5.800 1.00 95.44 200 LEU A O 1
ATOM 1490 N N . ALA A 1 201 ? 2.008 -5.116 -4.435 1.00 96.88 201 ALA A N 1
ATOM 1491 C CA . ALA A 1 201 ? 0.814 -4.374 -4.804 1.00 96.88 201 ALA A CA 1
ATOM 1492 C C . ALA A 1 201 ? -0.107 -4.190 -3.614 1.00 96.88 201 ALA A C 1
ATOM 1494 O O . ALA A 1 201 ? -0.416 -5.150 -2.903 1.00 96.88 201 ALA A O 1
ATOM 1495 N N . PHE A 1 202 ? -0.545 -2.952 -3.430 1.00 94.50 202 PHE A N 1
ATOM 1496 C CA . PHE A 1 202 ? -1.180 -2.514 -2.205 1.00 94.50 202 PHE A CA 1
ATOM 1497 C C . PHE A 1 202 ? -2.314 -1.530 -2.480 1.00 94.50 202 PHE A C 1
ATOM 1499 O O . PHE A 1 202 ? -2.188 -0.649 -3.332 1.00 94.50 202 PHE A O 1
ATOM 1506 N N . ALA A 1 203 ? -3.419 -1.690 -1.759 1.00 97.19 203 ALA A N 1
ATOM 1507 C CA . ALA A 1 203 ? -4.547 -0.770 -1.771 1.00 97.19 203 ALA A CA 1
ATOM 1508 C C . ALA A 1 203 ? -4.774 -0.228 -0.363 1.00 97.19 203 ALA A C 1
ATOM 1510 O O . ALA A 1 203 ? -4.931 -1.000 0.579 1.00 97.19 203 ALA A O 1
ATOM 1511 N N . LEU A 1 204 ? -4.860 1.087 -0.232 1.00 96.12 204 LEU A N 1
ATOM 1512 C CA . LEU A 1 204 ? -5.109 1.817 1.002 1.00 96.12 204 LEU A CA 1
ATOM 1513 C C . LEU A 1 204 ? -6.458 2.506 0.963 1.00 96.12 204 LEU A C 1
ATOM 1515 O O . LEU A 1 204 ? -6.846 3.055 -0.069 1.00 96.12 204 LEU A O 1
ATOM 1519 N N . MET A 1 205 ? -7.103 2.553 2.121 1.00 97.12 205 MET A N 1
ATOM 1520 C CA . MET A 1 205 ? -8.251 3.403 2.385 1.00 97.12 205 MET A CA 1
ATOM 1521 C C . MET A 1 205 ? -8.094 4.107 3.732 1.00 97.12 205 MET A C 1
ATOM 1523 O O . MET A 1 205 ? -7.665 3.505 4.716 1.00 97.12 205 MET A O 1
ATOM 1527 N N . ARG A 1 206 ? -8.468 5.381 3.789 1.00 96.31 206 ARG A N 1
ATOM 1528 C CA . ARG A 1 206 ? -8.509 6.195 5.003 1.00 96.31 206 ARG A CA 1
ATOM 1529 C C . ARG A 1 206 ? -9.945 6.553 5.344 1.00 96.31 206 ARG A C 1
ATOM 1531 O O . ARG A 1 206 ? -10.779 6.727 4.458 1.00 96.31 206 ARG A O 1
ATOM 1538 N N . GLY A 1 207 ? -10.223 6.706 6.629 1.00 96.25 207 GLY A N 1
ATOM 1539 C CA . GLY A 1 207 ? -11.533 7.151 7.080 1.00 96.25 207 GLY A CA 1
ATOM 1540 C C . GLY A 1 207 ? -11.614 7.307 8.587 1.00 96.25 207 GLY A C 1
ATOM 1541 O O . GLY A 1 207 ? -10.601 7.336 9.285 1.00 96.25 207 GLY A O 1
ATOM 1542 N N . ASN A 1 208 ? -12.845 7.415 9.081 1.00 96.44 208 ASN A N 1
ATOM 1543 C CA . ASN A 1 208 ? -13.140 7.472 10.506 1.00 96.44 208 ASN A CA 1
ATOM 1544 C C . ASN A 1 208 ? -14.317 6.549 10.830 1.00 96.44 208 ASN A C 1
ATOM 1546 O O . ASN A 1 208 ? -15.179 6.323 9.979 1.00 96.44 208 ASN A O 1
ATOM 1550 N N . TYR A 1 209 ? -14.371 6.041 12.057 1.00 96.50 209 TYR A N 1
ATOM 1551 C CA . TYR A 1 209 ? -15.556 5.381 12.605 1.00 96.50 209 TYR A CA 1
ATOM 1552 C C . TYR A 1 209 ? -15.769 5.807 14.054 1.00 96.50 209 TYR A C 1
ATOM 1554 O O . TYR A 1 209 ? -14.828 6.209 14.736 1.00 96.50 209 TYR A O 1
ATOM 1562 N N . ASN A 1 210 ? -17.011 5.710 14.521 1.00 96.69 210 ASN A N 1
ATOM 1563 C CA . ASN A 1 210 ? -17.345 6.009 15.906 1.00 96.69 210 ASN A CA 1
ATOM 1564 C C . ASN A 1 210 ? -17.333 4.727 16.733 1.00 96.69 210 ASN A C 1
ATOM 1566 O O . ASN A 1 210 ? -17.917 3.715 16.335 1.00 96.69 210 ASN A O 1
ATOM 1570 N N . VAL A 1 211 ? -16.695 4.792 17.895 1.00 93.94 211 VAL A N 1
ATOM 1571 C CA . VAL A 1 211 ? -16.820 3.778 18.937 1.00 93.94 211 VAL A CA 1
ATOM 1572 C C . VAL A 1 211 ? -18.041 4.144 19.783 1.00 93.94 211 VAL A C 1
ATOM 1574 O O . VAL A 1 211 ? -18.103 5.292 20.234 1.00 93.94 211 VAL A O 1
ATOM 1577 N N . PRO A 1 212 ? -19.005 3.222 19.966 1.00 87.00 212 PRO A N 1
ATOM 1578 C CA . PRO A 1 212 ? -20.160 3.436 20.835 1.00 87.00 212 PRO A CA 1
ATOM 1579 C C . PRO A 1 212 ? -19.794 3.849 22.264 1.00 87.00 212 PRO A C 1
ATOM 1581 O O . PRO A 1 212 ? -18.660 3.556 22.713 1.00 87.00 212 PRO A O 1
#

pLDDT: mean 92.5, std 6.67, range [60.59, 98.0]

Radius of gyration: 19.78 Å; chains: 1; bounding box: 48×32×59 Å

Secondary structure (DSSP, 8-state):
-EEEEEEE-PPTTEEEEEEEEEE-TT-SS--EEEEE-TTSTT-EEEEE-TT---EEEEEEEEEETTSSEEEEEEEE-TTS-EEE-PPPPP-TTSEEEETTEEEE--TT-SEEEEEEEEEEEETTT--EEEEEEEEE--TT-EEEE----HHHHTEEE-SSEEEEEEEEEEEE-TTSHHHHHHTTS-PPPP-HHHHTT-EEEEEEEEEEEEE-

Sequence (212 aa):
MSAKTISATLPGGFQGQGFVVFFKDGMKDAPFVGAYFPNQPGFDRYGVLSGAGGVYLGNFMAEDSGYNNQLMVLKDTGGNDWTVSLPQPWTSSQFSPSGASFTFSYPNAQAFTLDLNGLAEEQGTGSPLRVSVLVYAAGSSTTYTLPNLGSQLGYTFRTGTSVSYTVGATLRGVDSPIFSAFLGSSEPTLSEALLRNLDLAFALMRGNYNVP